Protein AF-A0A517QLT0-F1 (afdb_monomer)

Sequence (289 aa):
MQRSLFTLMILGGLVAFSPIAEAQRPEGGGGRGRGPGGFRGGPPGGGQAGGGQFSMIGLVGNEQVQKEIGLEGESLEAVKKVVSDLREQGRGQFSNFGNLREMSQEDRDKAMAEIRKQRDETNAKAAQEIEKHLSKEQKTRLEQIALQQQGIRALDDDKVVVKLELSEEQQLKIVELLESQRAAQQELMESLRGGGREGGREGFAEAREKIEALRKESDEKLMAVLTDSQKTKFAEMKGKPFELERSRMRRGDRPQGDRGGRGANRGEGRGEGRGEGRGERSRQRPQSE

Structure (mmCIF, N/CA/C/O backbone):
data_AF-A0A517QLT0-F1
#
_entry.id   AF-A0A517QLT0-F1
#
loop_
_atom_site.group_PDB
_atom_site.id
_atom_site.type_symbol
_atom_site.label_atom_id
_atom_site.label_alt_id
_atom_site.label_comp_id
_atom_site.label_asym_id
_atom_site.label_entity_id
_atom_site.label_seq_id
_atom_site.pdbx_PDB_ins_code
_atom_site.Cartn_x
_atom_site.Cartn_y
_atom_site.Cartn_z
_atom_site.occupancy
_atom_site.B_iso_or_equiv
_atom_site.auth_seq_id
_atom_site.auth_comp_id
_atom_site.auth_asym_id
_atom_site.auth_atom_id
_atom_site.pdbx_PDB_model_num
ATOM 1 N N . MET A 1 1 ? 2.891 -59.002 10.246 1.00 43.78 1 MET A N 1
ATOM 2 C CA . MET A 1 1 ? 4.314 -59.295 9.948 1.00 43.78 1 MET A CA 1
ATOM 3 C C . MET A 1 1 ? 4.466 -59.445 8.440 1.00 43.78 1 MET A C 1
ATOM 5 O O . MET A 1 1 ? 3.517 -59.915 7.837 1.00 43.78 1 MET A O 1
ATOM 9 N N . GLN A 1 2 ? 5.639 -59.072 7.898 1.00 39.09 2 GLN A N 1
ATOM 10 C CA . GLN A 1 2 ? 6.031 -58.940 6.470 1.00 39.09 2 GLN A CA 1
ATOM 11 C C . GLN A 1 2 ? 5.612 -57.587 5.853 1.00 39.09 2 GLN A C 1
ATOM 13 O O . GLN A 1 2 ? 4.449 -57.390 5.543 1.00 39.09 2 GLN A O 1
ATOM 18 N N . ARG A 1 3 ? 6.403 -56.501 5.940 1.00 40.03 3 ARG A N 1
ATOM 19 C CA . ARG A 1 3 ? 7.744 -56.148 5.394 1.00 40.03 3 ARG A CA 1
ATOM 20 C C . ARG A 1 3 ? 7.782 -55.932 3.868 1.00 40.03 3 ARG A C 1
ATOM 22 O O . ARG A 1 3 ? 7.862 -56.888 3.116 1.00 40.03 3 ARG A O 1
ATOM 29 N N . SER A 1 4 ? 7.796 -54.640 3.520 1.00 39.75 4 SER A N 1
ATOM 30 C CA . SER A 1 4 ? 8.526 -53.918 2.462 1.00 39.75 4 SER A CA 1
ATOM 31 C C . SER A 1 4 ? 8.766 -54.552 1.093 1.00 39.75 4 SER A C 1
ATOM 33 O O . SER A 1 4 ? 9.524 -55.506 0.983 1.00 39.75 4 SER A O 1
ATOM 35 N N . LEU A 1 5 ? 8.374 -53.810 0.050 1.00 44.19 5 LEU A N 1
ATOM 36 C CA . LEU A 1 5 ? 9.281 -53.456 -1.049 1.00 44.19 5 LEU A CA 1
ATOM 37 C C . LEU A 1 5 ? 8.854 -52.118 -1.678 1.00 44.19 5 LEU A C 1
ATOM 39 O O . LEU A 1 5 ? 7.812 -52.002 -2.312 1.00 44.19 5 LEU A O 1
ATOM 43 N N . PHE A 1 6 ? 9.682 -51.100 -1.439 1.00 40.59 6 PHE A N 1
ATOM 44 C CA . PHE A 1 6 ? 9.701 -49.827 -2.153 1.00 40.59 6 PHE A CA 1
ATOM 45 C C . PHE A 1 6 ? 10.237 -50.073 -3.568 1.00 40.59 6 PHE A C 1
ATOM 47 O O . PHE A 1 6 ? 11.320 -50.638 -3.720 1.00 40.59 6 PHE A O 1
ATOM 54 N N . THR A 1 7 ? 9.535 -49.605 -4.598 1.00 43.81 7 THR A N 1
ATOM 55 C CA . THR A 1 7 ? 10.094 -49.479 -5.951 1.00 43.81 7 THR A CA 1
ATOM 56 C C . THR A 1 7 ? 10.061 -48.009 -6.337 1.00 43.81 7 THR A C 1
ATOM 58 O O . THR A 1 7 ? 9.031 -47.454 -6.707 1.00 43.81 7 THR A O 1
ATOM 61 N N . LEU A 1 8 ? 11.216 -47.374 -6.165 1.00 37.56 8 LEU A N 1
ATOM 62 C CA . LEU A 1 8 ? 11.511 -46.000 -6.536 1.00 37.56 8 LEU A CA 1
ATOM 63 C C . LEU A 1 8 ? 11.968 -46.015 -8.008 1.00 37.56 8 LEU A C 1
ATOM 65 O O . LEU A 1 8 ? 13.101 -46.396 -8.293 1.00 37.56 8 LEU A O 1
ATOM 69 N N . MET A 1 9 ? 11.094 -45.662 -8.956 1.00 39.28 9 MET A N 1
ATOM 70 C CA . MET A 1 9 ? 11.506 -45.405 -10.343 1.00 39.28 9 MET A CA 1
ATOM 71 C C . MET A 1 9 ? 12.031 -43.970 -10.454 1.00 39.28 9 MET A C 1
ATOM 73 O O . MET A 1 9 ? 11.260 -43.017 -10.530 1.00 39.28 9 MET A O 1
ATOM 77 N N . ILE A 1 10 ? 13.356 -43.826 -10.470 1.00 39.59 10 ILE A N 1
ATOM 78 C CA . ILE A 1 10 ? 14.042 -42.594 -10.871 1.00 39.59 10 ILE A CA 1
ATOM 79 C C . ILE A 1 10 ? 14.079 -42.580 -12.401 1.00 39.59 10 ILE A C 1
ATOM 81 O O . ILE A 1 10 ? 14.862 -43.305 -13.012 1.00 39.59 10 ILE A O 1
ATOM 85 N N . LEU A 1 11 ? 13.226 -41.766 -13.026 1.00 42.19 11 LEU A N 1
ATOM 86 C CA . LEU A 1 11 ? 13.333 -41.449 -14.448 1.00 42.19 11 LEU A CA 1
ATOM 87 C C . LEU A 1 11 ? 14.266 -40.238 -14.600 1.00 42.19 11 LEU A C 1
ATOM 89 O O . LEU A 1 11 ? 13.881 -39.098 -14.346 1.00 42.19 11 LEU A O 1
ATOM 93 N N . GLY A 1 12 ? 15.518 -40.504 -14.974 1.00 37.38 12 GLY A N 1
ATOM 94 C CA . GLY A 1 12 ? 16.494 -39.485 -15.348 1.00 37.38 12 GLY A CA 1
ATOM 95 C C . GLY A 1 12 ? 16.162 -38.898 -16.719 1.00 37.38 12 GLY A C 1
ATOM 96 O O . GLY A 1 12 ? 16.409 -39.528 -17.744 1.00 37.38 12 GLY A O 1
ATOM 97 N N . GLY A 1 13 ? 15.596 -37.690 -16.734 1.00 36.16 13 GLY A N 1
ATOM 98 C CA . GLY A 1 13 ? 15.413 -36.881 -17.937 1.00 36.16 13 GLY A CA 1
ATOM 99 C C . GLY A 1 13 ? 16.717 -36.184 -18.321 1.00 36.16 13 GLY A C 1
ATOM 100 O O . GLY A 1 13 ? 17.117 -35.203 -17.701 1.00 36.16 13 GLY A O 1
ATOM 101 N N . LEU A 1 14 ? 17.381 -36.723 -19.339 1.00 39.22 14 LEU A N 1
ATOM 102 C CA . LEU A 1 14 ? 18.628 -36.241 -19.922 1.00 39.22 14 LEU A CA 1
ATOM 103 C C . LEU A 1 14 ? 18.340 -34.992 -20.778 1.00 39.22 14 LEU A C 1
ATOM 105 O O . LEU A 1 14 ? 17.880 -35.104 -21.912 1.00 39.22 14 LEU A O 1
ATOM 109 N N . VAL A 1 15 ? 18.566 -33.793 -20.230 1.00 48.22 15 VAL A N 1
ATOM 110 C CA . VAL A 1 15 ? 18.488 -32.540 -21.000 1.00 48.22 15 VAL A CA 1
ATOM 111 C C . VAL A 1 15 ? 19.763 -32.411 -21.829 1.00 48.22 15 VAL A C 1
ATOM 113 O O . VAL A 1 15 ? 20.839 -32.116 -21.311 1.00 48.22 15 VAL A O 1
ATOM 116 N N . ALA A 1 16 ? 19.636 -32.676 -23.127 1.00 47.22 16 ALA A N 1
ATOM 117 C CA . ALA A 1 16 ? 20.687 -32.469 -24.108 1.00 47.22 16 ALA A CA 1
ATOM 118 C C . ALA A 1 16 ? 21.001 -30.968 -24.240 1.00 47.22 16 ALA A C 1
ATOM 120 O O . ALA A 1 16 ? 20.159 -30.170 -24.649 1.00 47.22 16 ALA A O 1
ATOM 121 N N . PHE A 1 17 ? 22.232 -30.598 -23.893 1.00 41.06 17 PHE A N 1
ATOM 122 C CA . PHE A 1 17 ? 22.822 -29.292 -24.166 1.00 41.06 17 PHE A CA 1
ATOM 123 C C . PHE A 1 17 ? 23.150 -29.210 -25.665 1.00 41.06 17 PHE A C 1
ATOM 125 O O . PHE A 1 17 ? 24.071 -29.875 -26.137 1.00 41.06 17 PHE A O 1
ATOM 132 N N . SER A 1 18 ? 22.406 -28.410 -26.429 1.00 52.50 18 SER A N 1
ATOM 133 C CA . SER A 1 18 ? 22.820 -28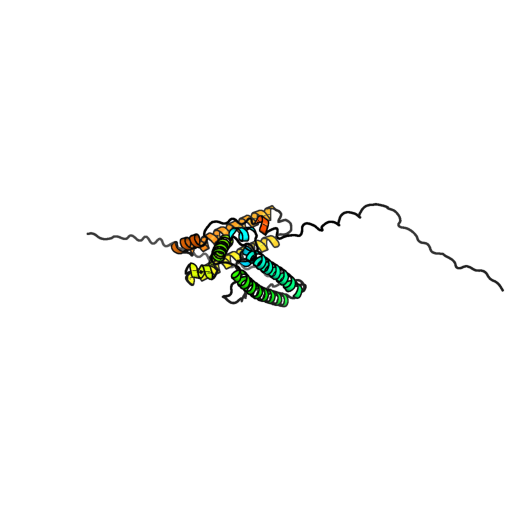.009 -27.779 1.00 52.50 18 SER A CA 1
ATOM 134 C C . SER A 1 18 ? 23.612 -26.700 -27.693 1.00 52.50 18 SER A C 1
ATOM 136 O O . SER A 1 18 ? 23.043 -25.692 -27.271 1.00 52.50 18 SER A O 1
ATOM 138 N N . PRO A 1 19 ? 24.900 -26.667 -28.084 1.00 45.62 19 PRO A N 1
ATOM 139 C CA . PRO A 1 19 ? 25.629 -25.414 -28.214 1.00 45.62 19 PRO A CA 1
ATOM 140 C C . PRO A 1 19 ? 25.097 -24.660 -29.437 1.00 45.62 19 PRO A C 1
ATOM 142 O O . PRO A 1 19 ? 25.186 -25.139 -30.568 1.00 45.62 19 PRO A O 1
ATOM 145 N N . ILE A 1 20 ? 24.518 -23.480 -29.212 1.00 46.88 20 ILE A N 1
ATOM 146 C CA . ILE A 1 20 ? 24.198 -22.556 -30.300 1.00 46.88 20 ILE A CA 1
ATOM 147 C C . ILE A 1 20 ? 25.526 -22.059 -30.865 1.00 46.88 20 ILE A C 1
ATOM 149 O O . ILE A 1 20 ? 26.335 -21.459 -30.162 1.00 46.88 20 ILE A O 1
ATOM 153 N N . ALA A 1 21 ? 25.730 -22.367 -32.142 1.00 44.72 21 ALA A N 1
ATOM 154 C CA . ALA A 1 21 ? 26.860 -21.935 -32.935 1.00 44.72 21 ALA A CA 1
ATOM 155 C C . ALA A 1 21 ? 26.961 -20.405 -32.969 1.00 44.72 21 ALA A C 1
ATOM 157 O O . ALA A 1 21 ? 25.996 -19.688 -33.245 1.00 44.72 21 ALA A O 1
ATOM 158 N N . GLU A 1 22 ? 28.171 -19.933 -32.709 1.00 40.31 22 GLU A N 1
ATOM 159 C CA . GLU A 1 22 ? 28.577 -18.540 -32.740 1.00 40.31 22 GLU A CA 1
ATOM 160 C C . GLU A 1 22 ? 28.687 -18.073 -34.197 1.00 40.31 22 GLU A C 1
ATOM 162 O O . GLU A 1 22 ? 29.678 -18.310 -34.886 1.00 40.31 22 GLU A O 1
ATOM 167 N N . ALA A 1 23 ? 27.618 -17.453 -34.698 1.00 44.28 23 ALA A N 1
ATOM 168 C CA . ALA A 1 23 ? 27.611 -16.802 -35.999 1.00 44.28 23 ALA A CA 1
ATOM 169 C C . ALA A 1 23 ? 28.067 -15.343 -35.847 1.00 44.28 23 ALA A C 1
ATOM 171 O O . ALA A 1 23 ? 27.371 -14.503 -35.273 1.00 44.28 23 ALA A O 1
ATOM 172 N N . GLN A 1 24 ? 29.251 -15.069 -36.391 1.00 40.44 24 GLN A N 1
ATOM 173 C CA . GLN A 1 24 ? 29.839 -13.745 -36.574 1.00 40.44 24 GLN A CA 1
ATOM 174 C C . GLN A 1 24 ? 28.831 -12.796 -37.247 1.00 40.44 24 GLN A C 1
ATOM 176 O O . GLN A 1 24 ? 28.290 -13.104 -38.310 1.00 40.44 24 GLN A O 1
ATOM 181 N N . ARG A 1 25 ? 28.584 -11.627 -36.643 1.00 36.88 25 ARG A N 1
ATOM 182 C CA . ARG A 1 25 ? 27.887 -10.513 -37.306 1.00 36.88 25 ARG A CA 1
ATOM 183 C C . ARG A 1 25 ? 28.915 -9.507 -37.834 1.00 36.88 25 ARG A C 1
ATOM 185 O O . ARG A 1 25 ? 29.861 -9.204 -37.110 1.00 36.88 25 ARG A O 1
ATOM 192 N N . PRO A 1 26 ? 28.736 -8.988 -39.060 1.00 41.94 26 PRO A N 1
ATOM 193 C CA . PRO A 1 26 ? 29.660 -8.041 -39.663 1.00 41.94 26 PRO A CA 1
ATOM 194 C C . PRO A 1 26 ? 29.560 -6.655 -39.016 1.00 41.94 26 PRO A C 1
ATOM 196 O O . PRO A 1 26 ? 28.482 -6.199 -38.628 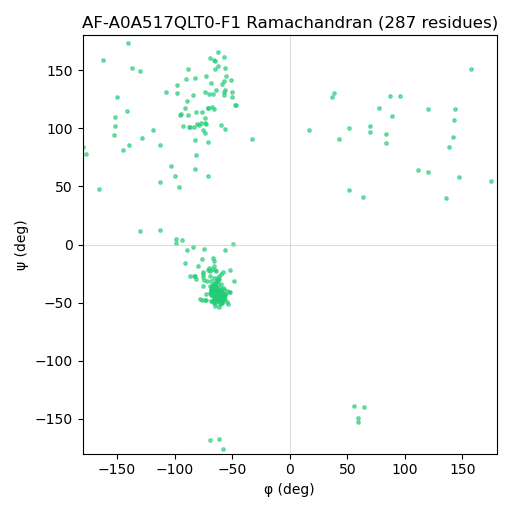1.00 41.94 26 PRO A O 1
ATOM 199 N N . GLU A 1 27 ? 30.715 -5.997 -38.931 1.00 41.50 27 GLU A N 1
ATOM 200 C CA . GLU A 1 27 ? 30.887 -4.589 -38.587 1.00 41.50 27 GLU A CA 1
ATOM 201 C C . GLU A 1 27 ? 30.133 -3.671 -39.562 1.00 41.50 27 GLU A C 1
ATOM 203 O O . GLU A 1 27 ? 30.201 -3.843 -40.779 1.00 41.50 27 GLU A O 1
ATOM 208 N N . GLY A 1 28 ? 29.480 -2.636 -39.022 1.00 35.16 28 GLY A N 1
ATOM 209 C CA . GLY A 1 28 ? 29.072 -1.460 -39.792 1.00 35.16 28 GLY A CA 1
ATOM 210 C C . GLY A 1 28 ? 27.717 -0.877 -39.394 1.00 35.16 28 GLY A C 1
ATOM 211 O O . GLY A 1 28 ? 26.676 -1.411 -39.758 1.00 35.16 28 GLY A O 1
ATOM 212 N N . GLY A 1 29 ? 27.730 0.280 -38.722 1.00 29.41 29 GLY A N 1
ATOM 213 C CA . GLY A 1 29 ? 26.561 1.164 -38.626 1.00 29.41 29 GLY A CA 1
ATOM 214 C C . GLY A 1 29 ? 26.395 1.828 -37.263 1.00 29.41 29 GLY A C 1
ATOM 215 O O . GLY A 1 29 ? 25.770 1.271 -36.368 1.00 29.41 29 GLY A O 1
ATOM 216 N N . GLY A 1 30 ? 26.951 3.033 -37.109 1.00 43.97 30 GLY A N 1
ATOM 217 C CA . GLY A 1 30 ? 26.904 3.816 -35.876 1.00 43.97 30 GLY A CA 1
ATOM 218 C C . GLY A 1 30 ? 25.485 4.096 -35.370 1.00 43.97 30 GLY A C 1
ATOM 219 O O . GLY A 1 30 ? 24.638 4.629 -36.083 1.00 43.97 30 GLY A O 1
ATOM 220 N N . GLY A 1 31 ? 25.259 3.793 -34.093 1.00 31.98 31 GLY A N 1
ATOM 221 C CA . GLY A 1 31 ? 24.022 4.081 -33.382 1.00 31.98 31 GLY A CA 1
ATOM 222 C C . GLY A 1 31 ? 24.297 4.274 -31.895 1.00 31.98 31 GLY A C 1
ATOM 223 O O . GLY A 1 31 ? 24.512 3.309 -31.177 1.00 31.98 31 GLY A O 1
ATOM 224 N N . ARG A 1 32 ? 24.325 5.545 -31.476 1.00 36.78 32 ARG A N 1
ATOM 225 C CA . ARG A 1 32 ? 24.161 6.084 -30.109 1.00 36.78 32 ARG A CA 1
ATOM 226 C C . ARG A 1 32 ? 24.315 5.067 -28.968 1.00 36.78 32 ARG A C 1
ATOM 228 O O . ARG A 1 32 ? 23.354 4.413 -28.571 1.00 36.78 32 ARG A O 1
ATOM 235 N N . GLY A 1 33 ? 25.507 5.040 -28.375 1.00 32.09 33 GLY A N 1
ATOM 236 C CA . GLY A 1 33 ? 25.766 4.347 -27.117 1.00 32.09 33 GLY A CA 1
ATOM 237 C C . GLY A 1 33 ? 24.894 4.896 -25.986 1.00 32.09 33 GLY A C 1
ATOM 238 O O . GLY A 1 33 ? 25.173 5.953 -25.427 1.00 32.09 33 GLY A O 1
ATOM 239 N N . ARG A 1 34 ? 23.837 4.159 -25.644 1.00 41.78 34 ARG A N 1
ATOM 240 C CA . ARG A 1 34 ? 23.195 4.193 -24.330 1.00 41.78 34 ARG A CA 1
ATOM 241 C C . ARG A 1 34 ? 23.871 3.082 -23.528 1.00 41.78 34 ARG A C 1
ATOM 243 O O . ARG A 1 34 ? 23.642 1.909 -23.800 1.00 41.78 34 ARG A O 1
ATOM 250 N N . GLY A 1 35 ? 24.797 3.466 -22.651 1.00 31.98 35 GLY A N 1
ATOM 251 C CA . GLY A 1 35 ? 25.606 2.528 -21.871 1.00 31.98 35 GLY A CA 1
ATOM 252 C C . GLY A 1 35 ? 24.768 1.642 -20.928 1.00 31.98 35 GLY A C 1
ATOM 253 O O . GLY A 1 35 ? 23.672 2.051 -20.532 1.00 31.98 35 GLY A O 1
ATOM 254 N N . PRO A 1 36 ? 25.265 0.438 -20.588 1.00 40.97 36 PRO A N 1
ATOM 255 C CA . PRO A 1 36 ? 24.563 -0.568 -19.794 1.00 40.97 36 PRO A CA 1
ATOM 256 C C . PRO A 1 36 ? 24.784 -0.397 -18.278 1.00 40.97 36 PRO A C 1
ATOM 258 O O . PRO A 1 36 ? 25.856 0.014 -17.846 1.00 40.97 36 PRO A O 1
ATOM 261 N N . GLY A 1 37 ? 23.790 -0.812 -17.483 1.00 34.31 37 GLY A N 1
ATOM 262 C CA . GLY A 1 37 ? 23.886 -1.000 -16.025 1.00 34.31 37 GLY A CA 1
ATOM 263 C C . GLY A 1 37 ? 23.594 0.274 -15.217 1.00 34.31 37 GLY A C 1
ATOM 264 O O . GLY A 1 37 ? 24.142 1.330 -15.479 1.00 34.31 37 GLY A O 1
ATOM 265 N N . GLY A 1 38 ? 22.702 0.303 -14.229 1.00 40.38 38 GLY A N 1
ATOM 266 C CA . GLY A 1 38 ? 22.259 -0.789 -13.369 1.00 40.38 38 GLY A CA 1
ATOM 267 C C . GLY A 1 38 ? 22.758 -0.554 -11.947 1.00 40.38 38 GLY A C 1
ATOM 268 O O . GLY A 1 38 ? 23.555 -1.333 -11.462 1.00 40.38 38 GLY A O 1
ATOM 269 N N . PHE A 1 39 ? 22.302 0.520 -11.298 1.00 26.80 39 PHE A N 1
ATOM 270 C CA . PHE A 1 39 ? 22.389 0.696 -9.845 1.00 26.80 39 PHE A CA 1
ATOM 271 C C . PHE A 1 39 ? 21.143 1.446 -9.371 1.00 26.80 39 PHE A C 1
ATOM 273 O O . PHE A 1 39 ? 21.136 2.659 -9.174 1.00 26.80 39 PHE A O 1
ATOM 280 N N . ARG A 1 40 ? 20.041 0.707 -9.208 1.00 41.94 40 ARG A N 1
ATOM 281 C CA . ARG A 1 40 ? 18.860 1.173 -8.473 1.00 41.94 40 ARG A CA 1
ATOM 282 C C . ARG A 1 40 ? 19.120 0.949 -6.981 1.00 41.94 40 ARG A C 1
ATOM 284 O O . ARG A 1 40 ? 18.478 0.125 -6.352 1.00 41.94 40 ARG A O 1
ATOM 291 N N . GLY A 1 41 ? 20.112 1.655 -6.443 1.00 36.00 41 GLY A N 1
ATOM 292 C CA . GLY A 1 41 ? 20.432 1.663 -5.017 1.00 36.00 41 GLY A CA 1
ATOM 293 C C . GLY A 1 41 ? 19.510 2.616 -4.263 1.00 36.00 41 GLY A C 1
ATOM 294 O O . GLY A 1 41 ? 19.902 3.732 -3.944 1.00 36.00 41 GLY A O 1
ATOM 295 N N . GLY A 1 42 ? 18.270 2.194 -4.017 1.00 33.53 42 GLY A N 1
ATOM 296 C CA . GLY A 1 42 ? 17.563 2.611 -2.806 1.00 33.53 42 GLY A CA 1
ATOM 297 C C . GLY A 1 42 ? 17.879 1.582 -1.717 1.00 33.53 42 GLY A C 1
ATOM 298 O O . GLY A 1 42 ? 18.017 0.409 -2.063 1.00 33.53 42 GLY A O 1
ATOM 299 N N . PRO A 1 43 ? 18.059 1.975 -0.447 1.00 30.22 43 PRO A N 1
ATOM 300 C CA . PRO A 1 43 ? 18.362 1.025 0.617 1.00 30.22 43 PRO A CA 1
ATOM 301 C C . PRO A 1 43 ? 17.310 -0.101 0.695 1.00 30.22 43 PRO A C 1
ATOM 303 O O . PRO A 1 43 ? 16.126 0.157 0.458 1.00 30.22 43 PRO A O 1
ATOM 306 N N . PRO A 1 44 ? 17.724 -1.338 1.030 1.00 38.31 44 PRO A N 1
ATOM 307 C CA . PRO A 1 44 ? 16.807 -2.427 1.327 1.00 38.31 44 PRO A CA 1
ATOM 308 C C . PRO A 1 44 ? 16.187 -2.156 2.700 1.00 38.31 44 PRO A C 1
ATOM 310 O O . PRO A 1 44 ? 16.846 -2.279 3.729 1.00 38.31 44 PRO A O 1
ATOM 313 N N . GLY A 1 45 ? 14.934 -1.715 2.703 1.00 40.34 45 GLY A N 1
ATOM 314 C CA . GLY A 1 45 ? 14.182 -1.412 3.919 1.00 40.34 45 GLY A CA 1
ATOM 315 C C . GLY A 1 45 ? 13.726 0.043 3.978 1.00 40.34 45 GLY A C 1
ATOM 316 O O . GLY A 1 45 ? 14.533 0.969 4.037 1.00 40.34 45 GLY A O 1
ATOM 317 N N . GLY A 1 46 ? 12.408 0.235 3.979 1.00 32.44 46 GLY A N 1
ATOM 318 C CA . GLY A 1 46 ? 11.771 1.538 4.166 1.00 32.44 46 GLY A CA 1
ATOM 319 C C . GLY A 1 46 ? 10.602 1.731 3.210 1.00 32.44 46 GLY A C 1
ATOM 320 O O . GLY A 1 46 ? 10.764 2.292 2.129 1.00 32.44 46 GLY A O 1
ATOM 321 N N . GLY A 1 47 ? 9.437 1.215 3.600 1.00 42.56 47 GLY A N 1
ATOM 322 C CA . GLY A 1 47 ? 8.227 1.126 2.791 1.00 42.56 47 GLY A CA 1
ATOM 323 C C . GLY A 1 47 ? 7.833 2.403 2.048 1.00 42.56 47 GLY A C 1
ATOM 324 O O . GLY A 1 47 ? 7.527 3.425 2.648 1.00 42.56 47 GLY A O 1
ATOM 325 N N . GLN A 1 48 ? 7.763 2.312 0.719 1.00 40.16 48 GLN A N 1
ATOM 326 C CA . GLN A 1 48 ? 7.006 3.244 -0.127 1.00 40.16 48 GLN A CA 1
ATOM 327 C C . GLN A 1 48 ? 6.838 2.662 -1.548 1.00 40.16 48 GLN A C 1
ATOM 329 O O . GLN A 1 48 ? 7.112 3.316 -2.555 1.00 40.16 48 GLN A O 1
ATOM 334 N N . ALA A 1 49 ? 6.423 1.395 -1.670 1.00 34.69 49 ALA A N 1
ATOM 335 C CA . ALA A 1 49 ? 6.130 0.770 -2.970 1.00 34.69 49 ALA A CA 1
ATOM 336 C C . ALA A 1 49 ? 4.767 0.051 -3.030 1.00 34.69 49 ALA A C 1
ATOM 338 O O . ALA A 1 49 ? 4.457 -0.596 -4.025 1.00 34.69 49 ALA A O 1
ATOM 339 N N . GLY A 1 50 ? 3.897 0.250 -2.037 1.00 36.38 50 GLY A N 1
ATOM 340 C CA . GLY A 1 50 ? 2.527 -0.270 -2.005 1.00 36.38 50 GLY A CA 1
ATOM 341 C C . GLY A 1 50 ? 1.482 0.801 -2.317 1.00 36.38 50 GLY A C 1
ATOM 342 O O . GLY A 1 50 ? 0.733 1.202 -1.440 1.00 36.38 50 GLY A O 1
ATOM 343 N N . GLY A 1 51 ? 1.449 1.303 -3.557 1.00 42.00 51 GLY A N 1
ATOM 344 C CA . GLY A 1 51 ? 0.332 2.072 -4.130 1.00 42.00 51 GLY A CA 1
ATOM 345 C C . GLY A 1 51 ? -0.315 3.134 -3.228 1.00 42.00 51 GLY A C 1
ATOM 346 O O . GLY A 1 51 ? -1.336 2.868 -2.606 1.00 42.00 51 GLY A O 1
ATOM 347 N N . GLY A 1 52 ? 0.168 4.381 -3.276 1.00 50.88 52 GLY A N 1
ATOM 348 C CA . GLY A 1 52 ? -0.378 5.509 -2.495 1.00 50.88 52 GLY A CA 1
ATOM 349 C C . GLY A 1 52 ? -1.880 5.819 -2.668 1.00 50.88 52 GLY A C 1
ATOM 350 O O . GLY A 1 52 ? -2.402 6.677 -1.970 1.00 50.88 52 GLY A O 1
ATOM 351 N N . GLN A 1 53 ? -2.585 5.122 -3.566 1.00 49.62 53 GLN A N 1
ATOM 352 C CA . GLN A 1 53 ? -4.044 5.159 -3.701 1.00 49.62 53 GLN A CA 1
ATOM 353 C C . GLN A 1 53 ? -4.779 4.222 -2.721 1.00 49.62 53 GLN A C 1
ATOM 355 O O . GLN A 1 53 ? -5.933 4.475 -2.387 1.00 49.62 53 GLN A O 1
ATOM 360 N N . PHE A 1 54 ? -4.121 3.145 -2.288 1.00 59.41 54 PHE A N 1
ATOM 361 C CA . PHE A 1 54 ? -4.645 2.124 -1.375 1.00 59.41 54 PHE A CA 1
ATOM 362 C C . PHE A 1 54 ? -3.920 2.134 -0.023 1.00 59.41 54 PHE A C 1
ATOM 364 O O . PHE A 1 54 ? -4.067 1.204 0.763 1.00 59.41 54 PHE A O 1
ATOM 371 N N . SER A 1 55 ? -3.135 3.180 0.249 1.00 73.19 55 SER A N 1
ATOM 372 C CA . SER A 1 55 ? -2.636 3.457 1.594 1.00 73.19 55 SER A CA 1
ATOM 373 C C . SER A 1 55 ? -3.801 3.816 2.522 1.00 73.19 55 SER A C 1
ATOM 375 O O . SER A 1 55 ? -4.851 4.276 2.060 1.00 73.19 55 SER A O 1
ATOM 377 N N . MET A 1 56 ? -3.611 3.669 3.838 1.00 76.81 56 MET A N 1
ATOM 378 C CA . MET A 1 56 ? -4.630 4.053 4.828 1.00 76.81 56 MET A CA 1
ATOM 379 C C . MET A 1 56 ? -5.116 5.498 4.631 1.00 76.81 56 MET A C 1
ATOM 381 O O . MET A 1 56 ? -6.316 5.755 4.668 1.00 76.81 56 MET A O 1
ATOM 385 N N . ILE A 1 57 ? -4.199 6.422 4.324 1.00 82.50 57 ILE A N 1
ATOM 386 C CA . ILE A 1 57 ? -4.512 7.834 4.053 1.00 82.50 57 ILE A CA 1
ATOM 387 C C . ILE A 1 57 ? -5.359 7.989 2.780 1.00 82.50 57 ILE A C 1
ATOM 389 O O . ILE A 1 57 ? -6.326 8.751 2.757 1.00 82.50 57 ILE A O 1
ATOM 393 N N . GLY A 1 58 ? -5.018 7.263 1.711 1.00 83.19 58 GLY A N 1
ATOM 394 C CA . GLY A 1 58 ? -5.779 7.300 0.461 1.00 83.19 58 GLY A CA 1
ATOM 395 C C . GLY A 1 58 ? -7.202 6.759 0.620 1.00 83.19 58 GLY A C 1
ATOM 396 O O . GLY A 1 58 ? -8.135 7.287 0.012 1.00 83.19 58 GLY A O 1
ATOM 397 N N . LEU A 1 59 ? -7.373 5.738 1.464 1.00 88.56 59 LEU A N 1
ATOM 398 C CA . LEU A 1 59 ? -8.656 5.088 1.719 1.00 88.56 59 LEU A CA 1
ATOM 399 C C . LEU A 1 59 ? -9.543 5.903 2.652 1.00 88.56 59 LEU A C 1
ATOM 401 O O . LEU A 1 59 ? -10.697 6.136 2.314 1.00 88.56 59 LEU A O 1
ATOM 405 N N . VAL A 1 60 ? -9.021 6.401 3.775 1.00 89.62 60 VAL A N 1
ATOM 406 C CA . VAL A 1 60 ? -9.822 7.185 4.732 1.00 89.62 60 VAL A CA 1
ATOM 407 C C . VAL A 1 60 ? -10.311 8.513 4.140 1.00 89.62 60 VAL A C 1
ATOM 409 O O . VAL A 1 60 ? -11.310 9.070 4.583 1.00 89.62 60 VAL A O 1
ATOM 412 N N . GLY A 1 61 ? -9.642 9.021 3.102 1.00 87.44 61 GLY A N 1
ATOM 413 C CA . GLY A 1 61 ? -10.099 10.183 2.342 1.00 87.44 61 GLY A CA 1
ATOM 414 C C . GLY A 1 61 ? -11.277 9.906 1.398 1.00 87.44 61 GLY A C 1
ATOM 415 O O . GLY A 1 61 ? -11.736 10.832 0.732 1.00 87.44 61 GLY A O 1
ATOM 416 N N . ASN A 1 62 ? -11.739 8.657 1.280 1.00 89.62 62 ASN A N 1
ATOM 417 C CA . ASN A 1 62 ? -12.856 8.270 0.425 1.00 89.62 62 ASN A CA 1
ATOM 418 C C . ASN A 1 62 ? -14.163 8.170 1.221 1.00 89.62 62 ASN A C 1
ATOM 420 O O . ASN A 1 62 ? -14.234 7.448 2.209 1.00 89.62 62 ASN A O 1
ATOM 424 N N . GLU A 1 63 ? -15.231 8.805 0.737 1.00 90.94 63 GLU A N 1
ATOM 425 C CA . GLU A 1 63 ? -16.527 8.827 1.430 1.00 90.94 63 GLU A CA 1
ATOM 426 C C . GLU A 1 63 ? -17.150 7.443 1.665 1.00 90.94 63 GLU A C 1
ATOM 428 O O . GLU A 1 63 ? -17.812 7.239 2.679 1.00 90.94 63 GLU A O 1
ATOM 433 N N . GLN A 1 64 ? -16.966 6.479 0.755 1.00 92.38 64 GLN A N 1
ATOM 434 C CA . GLN A 1 64 ? -17.497 5.122 0.951 1.00 92.38 64 GLN A CA 1
ATOM 435 C C . GLN A 1 64 ? -16.768 4.420 2.091 1.00 92.38 64 GLN A C 1
ATOM 437 O O . GLN A 1 64 ? -17.403 3.761 2.905 1.00 92.38 64 GLN A O 1
ATOM 442 N N . VAL A 1 65 ? -15.451 4.610 2.179 1.00 93.50 65 VAL A N 1
ATOM 443 C CA . VAL A 1 65 ? -14.645 4.074 3.280 1.00 93.50 65 VAL A CA 1
ATOM 444 C C . VAL A 1 65 ? -14.997 4.775 4.589 1.00 93.50 65 VAL A C 1
ATOM 446 O O . VAL A 1 65 ? -15.152 4.102 5.598 1.00 93.50 65 VAL A O 1
ATOM 449 N N . GLN A 1 66 ? -15.183 6.098 4.580 1.00 93.69 66 GLN A N 1
ATOM 450 C CA . GLN A 1 66 ? -15.609 6.860 5.760 1.00 93.69 66 GLN A CA 1
ATOM 451 C C . GLN A 1 66 ? -16.941 6.341 6.307 1.00 93.69 66 GLN A C 1
ATOM 453 O O . GLN A 1 66 ? -17.045 6.078 7.499 1.00 93.69 66 GLN A O 1
ATOM 458 N N . LYS A 1 67 ? -17.932 6.125 5.434 1.00 94.81 67 LYS A N 1
ATOM 459 C CA . LYS A 1 67 ? -19.225 5.538 5.816 1.00 94.81 67 LYS A CA 1
ATOM 460 C C . LYS A 1 67 ? -19.078 4.110 6.332 1.00 94.81 67 LYS A C 1
ATOM 462 O O . LYS A 1 67 ? -19.665 3.778 7.353 1.00 94.81 67 LYS A O 1
ATOM 467 N N . GLU A 1 68 ? -18.272 3.285 5.666 1.00 94.88 68 GLU A N 1
ATOM 468 C CA . GLU A 1 68 ? -18.048 1.888 6.057 1.00 94.88 68 GLU A CA 1
ATOM 469 C C . GLU A 1 68 ? -17.405 1.754 7.439 1.00 94.88 68 GLU A C 1
ATOM 471 O O . GLU A 1 68 ? -17.761 0.862 8.206 1.00 94.88 68 GLU A O 1
ATOM 476 N N . ILE A 1 69 ? -16.461 2.635 7.776 1.00 95.44 69 ILE A N 1
ATOM 477 C CA . ILE A 1 69 ? -15.849 2.642 9.108 1.00 95.44 69 ILE A CA 1
ATOM 478 C C . ILE A 1 69 ? -16.692 3.423 10.132 1.00 95.44 69 ILE A C 1
ATOM 480 O O . ILE A 1 69 ? -16.316 3.478 11.298 1.00 95.44 69 ILE A O 1
ATOM 484 N N . GLY A 1 70 ? -17.813 4.032 9.728 1.00 94.56 70 GLY A N 1
ATOM 485 C CA . GLY A 1 70 ? -18.646 4.862 10.604 1.00 94.56 70 GLY A CA 1
ATOM 486 C C . GLY A 1 70 ? -17.914 6.108 11.107 1.00 94.56 70 GLY A C 1
ATOM 487 O O . GLY A 1 70 ? -17.960 6.423 12.294 1.00 94.56 70 GLY A O 1
ATOM 488 N N . LEU A 1 71 ? -17.143 6.767 10.240 1.00 93.94 71 LEU A N 1
ATOM 489 C CA . LEU A 1 71 ? -16.450 8.009 10.568 1.00 93.94 71 LEU A CA 1
ATOM 490 C C . LEU A 1 71 ? -17.412 9.195 10.448 1.00 93.94 71 LEU A C 1
ATOM 492 O O . LEU A 1 71 ? -17.841 9.540 9.348 1.00 93.94 71 LEU A O 1
ATOM 496 N N . GLU A 1 72 ? -17.714 9.839 11.575 1.00 94.19 72 GLU A N 1
ATOM 497 C CA . GLU A 1 72 ? -18.721 10.902 11.669 1.00 94.19 72 GLU A CA 1
ATOM 498 C C . GLU A 1 72 ? -18.273 12.046 12.597 1.00 94.19 72 GLU A C 1
ATOM 500 O O . GLU A 1 72 ? -17.222 11.981 13.246 1.00 94.19 72 GLU A O 1
ATOM 505 N N . GLY A 1 73 ? -19.074 13.116 12.640 1.00 94.12 73 GLY A N 1
ATOM 506 C CA . GLY A 1 73 ? -18.897 14.246 13.554 1.00 94.12 73 GLY A CA 1
ATOM 507 C C . GLY A 1 73 ? -17.520 14.909 13.462 1.00 94.12 73 GLY A C 1
ATOM 508 O O . GLY A 1 73 ? -16.961 15.085 12.380 1.00 94.12 73 GLY A O 1
ATOM 509 N N . GLU A 1 74 ? -16.961 15.262 14.618 1.00 93.00 74 GLU A N 1
ATOM 510 C CA . GLU A 1 74 ? -15.664 15.945 14.717 1.00 93.00 74 GLU A CA 1
ATOM 511 C C . GLU A 1 74 ? -14.503 15.115 14.153 1.00 93.00 74 GLU A C 1
ATOM 513 O O . GLU A 1 74 ? -13.580 15.669 13.559 1.00 93.00 74 GLU A O 1
ATOM 518 N N . SER A 1 75 ? -14.558 13.785 14.285 1.00 91.56 75 SER A N 1
ATOM 519 C CA . SER A 1 75 ? -13.504 12.896 13.774 1.00 91.56 75 SER A CA 1
ATOM 520 C C . SER A 1 75 ? -13.468 12.890 12.246 1.00 91.56 75 SER A C 1
ATOM 522 O O . SER A 1 75 ? -12.392 12.911 11.649 1.00 91.56 75 SER A O 1
ATOM 524 N N . LEU A 1 76 ? -14.637 12.930 11.599 1.00 94.44 76 LEU A N 1
ATOM 525 C CA . LEU A 1 76 ? -14.735 13.064 10.146 1.00 94.44 76 LEU A CA 1
ATOM 526 C C . LEU A 1 76 ? -14.158 14.393 9.659 1.00 94.44 76 LEU A C 1
ATOM 528 O O . LEU A 1 76 ? -13.377 14.410 8.707 1.00 94.44 76 LEU A O 1
ATOM 532 N N . GLU A 1 77 ? -14.522 15.496 10.308 1.00 94.81 77 GLU A N 1
ATOM 533 C CA . GLU A 1 77 ? -14.043 16.825 9.923 1.00 94.81 77 GLU A CA 1
ATOM 534 C C . GLU A 1 77 ? -12.530 16.969 10.138 1.00 94.81 77 GLU A C 1
ATOM 536 O O . GLU A 1 77 ? -11.828 17.479 9.261 1.00 94.81 77 GLU A O 1
ATOM 541 N N . ALA A 1 78 ? -11.993 16.424 11.234 1.00 93.19 78 ALA A N 1
ATOM 542 C CA . ALA A 1 78 ? -10.554 16.386 11.481 1.00 93.19 78 ALA A CA 1
ATOM 543 C C . ALA A 1 78 ? -9.804 15.587 10.401 1.00 93.19 78 ALA A C 1
ATOM 545 O O . ALA A 1 78 ? -8.838 16.084 9.819 1.00 93.19 78 ALA A O 1
ATOM 546 N N . VAL A 1 79 ? -10.276 14.382 10.063 1.00 93.00 79 VAL A N 1
ATOM 547 C CA . VAL A 1 79 ? -9.661 13.557 9.010 1.00 93.00 79 VAL A CA 1
ATOM 548 C C . VAL A 1 79 ? -9.739 14.240 7.644 1.00 93.00 79 VAL A C 1
ATOM 550 O O . VAL A 1 79 ? -8.744 14.266 6.918 1.00 93.00 79 VAL A O 1
ATOM 553 N N . LYS A 1 80 ? -10.885 14.834 7.284 1.00 92.38 80 LYS A N 1
ATOM 554 C CA . LYS A 1 80 ? -11.030 15.590 6.029 1.00 92.38 80 LYS A CA 1
ATOM 555 C C . LYS A 1 80 ? -10.039 16.743 5.953 1.00 92.38 80 LYS A C 1
ATOM 557 O O . LYS A 1 80 ? -9.422 16.928 4.904 1.00 92.38 80 LYS A O 1
ATOM 562 N N . LYS A 1 81 ? -9.865 17.483 7.051 1.00 93.38 81 LYS A N 1
ATOM 563 C CA . LYS A 1 81 ? -8.896 18.575 7.132 1.00 93.38 81 LYS A CA 1
ATOM 564 C C . LYS A 1 81 ? -7.474 18.067 6.906 1.00 93.38 81 LYS A C 1
ATOM 566 O O . LYS A 1 81 ? -6.812 18.558 6.001 1.00 93.38 81 LYS A O 1
ATOM 571 N N . VAL A 1 82 ? -7.047 17.020 7.616 1.00 92.44 82 VAL A N 1
ATOM 572 C CA . VAL A 1 82 ? -5.705 16.431 7.433 1.00 92.44 82 VAL A CA 1
ATOM 573 C C . VAL A 1 82 ? -5.484 15.971 5.986 1.00 92.44 82 VAL A C 1
ATOM 575 O O . VAL A 1 82 ? -4.440 16.244 5.395 1.00 92.44 82 VAL A O 1
ATOM 578 N N . VAL A 1 83 ? -6.474 15.312 5.373 1.00 89.75 83 VAL A N 1
ATOM 579 C CA . VAL A 1 83 ? -6.396 14.874 3.968 1.00 89.75 83 VAL A CA 1
ATOM 580 C C . VAL A 1 83 ? -6.349 16.066 3.001 1.00 89.75 83 VAL A C 1
ATOM 582 O O . VAL A 1 83 ? -5.643 16.003 1.991 1.00 89.75 83 VAL A O 1
ATOM 585 N N . SER A 1 84 ? -7.088 17.143 3.278 1.00 89.81 84 SER A N 1
ATOM 586 C CA . SER A 1 84 ? -7.070 18.375 2.481 1.00 89.81 84 SER A CA 1
ATOM 587 C C . SER A 1 84 ? -5.714 19.073 2.561 1.00 89.81 84 SER A C 1
ATOM 589 O O . SER A 1 84 ? -5.107 19.339 1.522 1.00 89.81 84 SER A O 1
ATOM 591 N N . ASP A 1 85 ? -5.201 19.272 3.774 1.00 89.81 85 ASP A N 1
ATOM 592 C CA . ASP A 1 85 ? -3.910 19.909 4.035 1.00 89.81 85 ASP A CA 1
ATOM 593 C C . ASP A 1 85 ? -2.781 19.121 3.356 1.00 89.81 85 ASP A C 1
ATOM 595 O O . ASP A 1 85 ? -1.924 19.697 2.685 1.00 89.81 85 ASP A O 1
ATOM 599 N N . LEU A 1 86 ? -2.823 17.785 3.423 1.00 87.25 86 LEU A N 1
ATOM 600 C CA . LEU A 1 86 ? -1.866 16.920 2.733 1.00 87.25 86 LEU A CA 1
ATOM 601 C C . LEU A 1 86 ? -1.902 17.108 1.206 1.00 87.25 86 LEU A C 1
ATOM 603 O O . LEU A 1 86 ? -0.858 17.134 0.547 1.00 87.25 86 LEU A O 1
ATOM 607 N N . ARG A 1 87 ? -3.098 17.239 0.616 1.00 84.75 87 ARG A N 1
ATOM 608 C CA . ARG A 1 87 ? -3.254 17.481 -0.829 1.00 84.75 87 ARG A CA 1
ATOM 609 C C . ARG A 1 87 ? -2.722 18.853 -1.231 1.00 84.75 87 ARG A C 1
ATOM 611 O O . ARG A 1 87 ? -2.117 18.966 -2.298 1.00 84.75 87 ARG A O 1
ATOM 618 N N . GLU A 1 88 ? -2.949 19.875 -0.415 1.00 86.44 88 GLU A N 1
ATOM 619 C CA . GLU A 1 88 ? -2.459 21.232 -0.656 1.00 86.44 88 GLU A CA 1
ATOM 620 C C . GLU A 1 88 ? -0.933 21.306 -0.542 1.00 86.44 88 GLU A C 1
ATOM 622 O O . GLU A 1 88 ? -0.266 21.749 -1.481 1.00 86.44 88 GLU A O 1
ATOM 627 N N . GLN A 1 89 ? -0.369 20.754 0.534 1.00 83.06 89 GLN A N 1
ATOM 628 C CA . GLN A 1 89 ? 1.078 20.657 0.732 1.00 83.06 89 GLN A CA 1
ATOM 629 C C . GLN A 1 89 ? 1.744 19.887 -0.408 1.00 83.06 89 GLN A C 1
ATOM 631 O O . GLN A 1 89 ? 2.734 20.350 -0.969 1.00 83.06 89 GLN A O 1
ATOM 636 N N . GLY A 1 90 ? 1.162 18.762 -0.833 1.00 80.94 90 GLY A N 1
ATOM 637 C CA . GLY A 1 90 ? 1.680 17.984 -1.956 1.00 80.94 90 GLY A CA 1
ATOM 638 C C . GLY A 1 90 ? 1.668 18.732 -3.297 1.00 80.94 90 GLY A C 1
ATOM 639 O O . GLY A 1 90 ? 2.511 18.453 -4.151 1.00 80.94 90 GLY A O 1
ATOM 640 N N . ARG A 1 91 ? 0.740 19.682 -3.501 1.00 77.31 91 ARG A N 1
ATOM 641 C CA . ARG A 1 91 ? 0.725 20.567 -4.682 1.00 77.31 91 ARG A CA 1
ATOM 642 C C . ARG A 1 91 ? 1.790 21.656 -4.572 1.00 77.31 91 ARG A C 1
ATOM 644 O O . ARG A 1 91 ? 2.539 21.843 -5.526 1.00 77.31 91 ARG A O 1
ATOM 651 N N . GLY A 1 92 ? 1.887 22.332 -3.425 1.00 76.31 92 GLY A N 1
ATOM 652 C CA . GLY A 1 92 ? 2.881 23.387 -3.190 1.00 76.31 92 GLY A CA 1
ATOM 653 C C . GLY A 1 92 ? 4.320 22.870 -3.253 1.00 76.31 92 GLY A C 1
ATOM 654 O O . GLY A 1 92 ? 5.183 23.484 -3.872 1.00 76.31 92 GLY A O 1
ATOM 655 N N . GLN A 1 93 ? 4.552 21.675 -2.716 1.00 72.50 93 GLN A N 1
ATOM 656 C CA . GLN A 1 93 ? 5.847 21.003 -2.731 1.00 72.50 93 GLN A CA 1
ATOM 657 C C . GLN A 1 93 ? 6.359 20.734 -4.145 1.00 72.50 93 GLN A C 1
ATOM 659 O O . GLN A 1 93 ? 7.547 20.881 -4.394 1.00 72.50 93 GLN A O 1
ATOM 664 N N . PHE A 1 94 ? 5.478 20.390 -5.088 1.00 71.12 94 PHE A N 1
ATOM 665 C CA . PHE A 1 94 ? 5.866 20.172 -6.483 1.00 71.12 94 PHE A CA 1
ATOM 666 C C . PHE A 1 94 ? 6.145 21.489 -7.223 1.00 71.12 94 PHE A C 1
ATOM 668 O O . PHE A 1 94 ? 6.993 21.524 -8.112 1.00 71.12 94 PHE A O 1
ATOM 675 N N . SER A 1 95 ? 5.471 22.577 -6.836 1.00 76.50 95 SER A N 1
ATOM 676 C CA . SER A 1 95 ? 5.706 23.919 -7.383 1.00 76.50 95 SER A CA 1
ATOM 677 C C . SER A 1 95 ? 7.093 24.469 -7.027 1.00 76.50 95 SER A C 1
ATOM 679 O O . SER A 1 95 ? 7.666 25.213 -7.819 1.00 76.50 95 SER A O 1
ATOM 681 N N . ASN A 1 96 ? 7.662 24.062 -5.886 1.00 74.56 96 ASN A N 1
ATOM 682 C CA . ASN A 1 96 ? 8.980 24.518 -5.426 1.00 74.56 96 ASN A CA 1
ATOM 683 C C . ASN A 1 96 ? 10.151 24.033 -6.299 1.00 74.56 96 ASN A C 1
ATOM 685 O O . ASN A 1 96 ? 11.212 24.648 -6.279 1.00 74.56 96 ASN A O 1
ATOM 689 N N . PHE A 1 97 ? 9.971 22.964 -7.081 1.00 74.62 97 PHE A N 1
ATOM 690 C CA . PHE A 1 97 ? 11.025 22.410 -7.941 1.00 74.62 97 PHE A CA 1
ATOM 691 C C . PHE A 1 97 ? 10.997 22.961 -9.379 1.00 74.62 97 PHE A C 1
ATOM 693 O O . PHE A 1 97 ? 11.784 22.525 -10.213 1.00 74.62 97 PHE A O 1
ATOM 700 N N . GLY A 1 98 ? 10.115 23.910 -9.711 1.00 74.38 98 GLY A N 1
ATOM 701 C CA . GLY A 1 98 ? 10.048 24.489 -11.059 1.00 74.38 98 GLY A CA 1
ATOM 702 C C . GLY A 1 98 ? 9.766 23.454 -12.164 1.00 74.38 98 GLY A C 1
ATOM 703 O O . GLY A 1 98 ? 9.075 22.454 -11.954 1.00 74.38 98 GLY A O 1
ATOM 704 N N . ASN A 1 99 ? 10.272 23.689 -13.382 1.00 80.19 99 ASN A N 1
ATOM 705 C CA . ASN A 1 99 ? 10.039 22.781 -14.507 1.00 80.19 99 ASN A CA 1
ATOM 706 C C . ASN A 1 99 ? 11.013 21.590 -14.492 1.00 80.19 99 ASN A C 1
ATOM 708 O O . ASN A 1 99 ? 12.052 21.605 -15.151 1.00 80.19 99 ASN A O 1
ATOM 712 N N . LEU A 1 100 ? 10.623 20.503 -13.817 1.00 80.25 100 LEU A N 1
ATOM 713 C CA . LEU A 1 100 ? 11.381 19.241 -13.778 1.00 80.25 100 LEU A CA 1
ATOM 714 C C . LEU A 1 100 ? 11.765 18.695 -15.169 1.00 80.25 100 LEU A C 1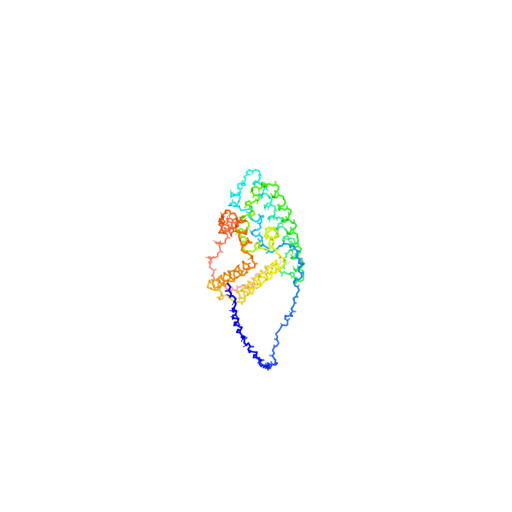
ATOM 716 O O . LEU A 1 100 ? 12.693 17.893 -15.279 1.00 80.25 100 LEU A O 1
ATOM 720 N N . ARG A 1 101 ? 11.058 19.082 -16.243 1.00 77.00 101 ARG A N 1
ATOM 721 C CA . ARG A 1 101 ? 11.362 18.627 -17.612 1.00 77.00 101 ARG A CA 1
ATOM 722 C C . ARG A 1 101 ? 12.588 19.302 -18.219 1.00 77.00 101 ARG A C 1
ATOM 724 O O . ARG A 1 101 ? 13.199 18.703 -19.096 1.00 77.00 101 ARG A O 1
ATOM 731 N N . GLU A 1 102 ? 12.933 20.502 -17.765 1.00 85.75 102 GLU A N 1
ATOM 732 C CA . GLU A 1 102 ? 14.070 21.280 -18.278 1.00 85.75 102 GLU A CA 1
ATOM 733 C C . GLU A 1 102 ? 15.367 21.003 -17.507 1.00 85.75 102 GLU A C 1
ATOM 735 O O . GLU A 1 102 ? 16.450 21.287 -18.008 1.00 85.75 102 GLU A O 1
ATOM 740 N N . MET A 1 103 ? 15.270 20.393 -16.322 1.00 86.50 103 MET A N 1
ATOM 741 C CA . MET A 1 103 ? 16.429 19.971 -15.534 1.00 86.50 103 MET A CA 1
ATOM 742 C C . MET A 1 103 ? 17.245 18.882 -16.236 1.00 86.50 103 MET A C 1
ATOM 744 O O . MET A 1 103 ? 16.690 18.038 -16.957 1.00 86.50 103 MET A O 1
ATOM 748 N N . SER A 1 104 ? 18.549 18.865 -15.941 1.00 89.94 104 SER A N 1
ATOM 749 C CA . SER A 1 104 ? 19.433 17.746 -16.268 1.00 89.94 104 SER A CA 1
ATOM 750 C C . SER A 1 104 ? 18.915 16.445 -15.639 1.00 89.94 104 SER A C 1
ATOM 752 O O . SER A 1 104 ? 18.088 16.458 -14.723 1.00 89.94 104 SER A O 1
ATOM 754 N N . GLN A 1 105 ? 19.373 15.295 -16.139 1.00 85.50 105 GLN A N 1
ATOM 755 C CA . GLN A 1 105 ? 18.927 14.006 -15.608 1.00 85.50 105 GLN A CA 1
ATOM 756 C C . GLN A 1 105 ? 19.332 13.824 -14.138 1.00 85.50 105 GLN A C 1
ATOM 758 O O . GLN A 1 105 ? 18.507 13.407 -13.332 1.00 85.50 105 GLN A O 1
ATOM 763 N N . GLU A 1 106 ? 20.557 14.215 -13.783 1.00 88.75 106 GLU A N 1
ATOM 764 C CA . GLU A 1 106 ? 21.066 14.125 -12.413 1.00 88.75 106 GLU A CA 1
ATOM 765 C C . GLU A 1 106 ? 20.301 15.051 -11.454 1.00 88.75 106 GLU A C 1
ATOM 767 O O . GLU A 1 106 ? 19.889 14.624 -10.373 1.00 88.75 106 GLU A O 1
ATOM 772 N N . ASP A 1 107 ? 20.041 16.298 -11.859 1.00 88.00 107 ASP A N 1
ATOM 773 C CA . ASP A 1 107 ? 19.306 17.256 -11.023 1.00 88.00 107 ASP A CA 1
ATOM 774 C C . ASP A 1 107 ? 17.844 16.844 -10.850 1.00 88.00 107 ASP A C 1
ATOM 776 O O . ASP A 1 107 ? 17.275 16.970 -9.765 1.00 88.00 107 ASP A O 1
ATOM 780 N N . ARG A 1 108 ? 17.239 16.280 -11.902 1.00 86.25 108 ARG A N 1
ATOM 781 C CA . ARG A 1 108 ? 15.887 15.722 -11.836 1.00 86.25 108 ARG A CA 1
ATOM 782 C C . ARG A 1 108 ? 15.821 14.542 -10.873 1.00 86.25 108 ARG A C 1
ATOM 784 O O . ARG A 1 108 ? 14.856 14.443 -10.117 1.00 86.25 108 ARG A O 1
ATOM 791 N N . ASP A 1 109 ? 16.811 13.655 -10.888 1.00 86.62 109 ASP A N 1
ATOM 792 C CA . ASP A 1 109 ? 16.844 12.499 -9.993 1.00 86.62 109 ASP A CA 1
ATOM 793 C C . ASP A 1 109 ? 16.992 12.936 -8.527 1.00 86.62 109 ASP A C 1
ATOM 795 O O . ASP A 1 109 ? 16.254 12.440 -7.669 1.00 86.62 109 ASP A O 1
ATOM 799 N N . LYS A 1 110 ? 17.843 13.934 -8.246 1.00 87.81 110 LYS A N 1
ATOM 800 C CA . LYS A 1 110 ? 17.966 14.556 -6.914 1.00 87.81 110 LYS A CA 1
ATOM 801 C C . LYS A 1 110 ? 16.660 15.218 -6.468 1.00 87.81 110 LYS A C 1
ATOM 803 O O . LYS A 1 110 ? 16.178 14.923 -5.375 1.00 87.81 110 LYS A O 1
ATOM 808 N N . ALA A 1 111 ? 16.039 16.028 -7.327 1.00 87.25 111 ALA A N 1
ATOM 809 C CA . ALA A 1 111 ? 14.750 16.661 -7.044 1.00 87.25 111 ALA A CA 1
ATOM 810 C C . ALA A 1 111 ? 13.656 15.621 -6.747 1.00 87.25 111 ALA A C 1
ATOM 812 O O . ALA A 1 111 ? 12.899 15.750 -5.788 1.00 87.25 111 ALA A O 1
ATOM 813 N N . MET A 1 112 ? 13.591 14.537 -7.525 1.00 83.62 112 MET A N 1
ATOM 814 C CA . MET A 1 112 ? 12.623 13.461 -7.300 1.00 83.62 112 MET A CA 1
ATOM 815 C C . MET A 1 112 ? 12.891 12.683 -6.008 1.00 83.62 112 MET A C 1
ATOM 817 O O . MET A 1 112 ? 11.933 12.252 -5.364 1.00 83.62 112 MET A O 1
ATOM 821 N N . ALA A 1 113 ? 14.154 12.482 -5.629 1.00 86.88 113 ALA A N 1
ATOM 822 C CA . ALA A 1 113 ? 14.510 11.870 -4.352 1.00 86.88 113 ALA A CA 1
ATOM 823 C C . ALA A 1 113 ? 14.082 12.756 -3.172 1.00 86.88 113 ALA A C 1
ATOM 825 O O . ALA A 1 113 ? 13.489 12.255 -2.216 1.00 86.88 113 ALA A O 1
ATOM 826 N N . GLU A 1 114 ? 14.295 14.068 -3.270 1.00 86.06 114 GLU A N 1
ATOM 827 C CA . GLU A 1 114 ? 13.863 15.025 -2.252 1.00 86.06 114 GLU A CA 1
ATOM 828 C C . GLU A 1 114 ? 12.333 15.087 -2.140 1.00 86.06 114 GLU A C 1
ATOM 830 O O . GLU A 1 114 ? 11.797 14.969 -1.040 1.00 86.06 114 GLU A O 1
ATOM 835 N N . ILE A 1 115 ? 11.613 15.154 -3.267 1.0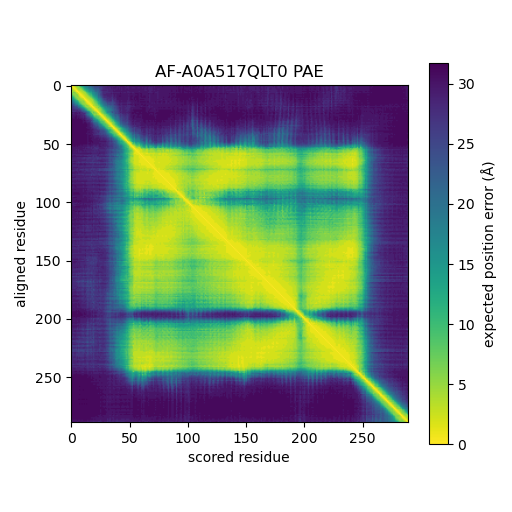0 84.62 115 ILE A N 1
ATOM 836 C CA . ILE A 1 115 ? 10.141 15.095 -3.289 1.00 84.62 115 ILE A CA 1
ATOM 837 C C . ILE A 1 115 ? 9.633 13.817 -2.617 1.00 84.62 115 ILE A C 1
ATOM 839 O O . ILE A 1 115 ? 8.655 13.870 -1.874 1.00 84.62 115 ILE A O 1
ATOM 843 N N . ARG A 1 116 ? 10.260 12.661 -2.882 1.00 83.38 116 ARG A N 1
ATOM 844 C CA . ARG A 1 116 ? 9.885 11.396 -2.229 1.00 83.38 116 ARG A CA 1
ATOM 845 C C . ARG A 1 116 ? 10.081 11.491 -0.725 1.00 83.38 116 ARG A C 1
ATOM 847 O O . ARG A 1 116 ? 9.112 11.322 -0.002 1.00 83.38 116 ARG A O 1
ATOM 854 N N . LYS A 1 117 ? 11.277 11.869 -0.274 1.00 84.50 117 LYS A N 1
ATOM 855 C CA . LYS A 1 117 ? 11.580 12.006 1.152 1.00 84.50 117 LYS A CA 1
ATOM 856 C C . LYS A 1 117 ? 10.590 12.933 1.861 1.00 84.50 117 LYS A C 1
ATOM 858 O O . LYS A 1 117 ? 10.010 12.554 2.873 1.00 84.50 117 LYS A O 1
ATOM 863 N N . GLN A 1 118 ? 10.349 14.124 1.313 1.00 83.12 118 GLN A N 1
ATOM 864 C CA . GLN A 1 118 ? 9.433 15.067 1.947 1.00 83.12 118 GLN A CA 1
ATOM 865 C C . GLN A 1 118 ? 7.980 14.550 1.933 1.00 83.12 118 GLN A C 1
ATOM 867 O O . GLN A 1 118 ? 7.245 14.758 2.894 1.00 83.12 118 GLN A O 1
ATOM 872 N N . ARG A 1 119 ? 7.555 13.839 0.879 1.00 83.56 119 ARG A N 1
ATOM 873 C CA . ARG A 1 119 ? 6.248 13.165 0.854 1.00 83.56 119 ARG A CA 1
ATOM 874 C C . ARG A 1 119 ? 6.138 12.081 1.913 1.00 83.56 119 ARG A C 1
ATOM 876 O O . ARG A 1 119 ? 5.083 11.969 2.527 1.00 83.56 119 ARG A O 1
ATOM 883 N N . ASP A 1 120 ? 7.184 11.292 2.112 1.00 82.38 120 ASP A N 1
ATOM 884 C CA . ASP A 1 120 ? 7.205 10.203 3.088 1.00 82.38 120 ASP A CA 1
ATOM 885 C C . ASP A 1 120 ? 7.049 10.764 4.504 1.00 82.38 120 ASP A C 1
ATOM 887 O O . ASP A 1 120 ? 6.192 10.312 5.262 1.00 82.38 120 ASP A O 1
ATOM 891 N N . GLU A 1 121 ? 7.790 11.828 4.817 1.00 83.94 121 GLU A N 1
ATOM 892 C CA . GLU A 1 121 ? 7.695 12.537 6.093 1.00 83.94 121 GLU A CA 1
ATOM 893 C C . GLU A 1 121 ? 6.303 13.144 6.321 1.00 83.94 121 GLU A C 1
ATOM 895 O O . GLU A 1 121 ? 5.714 12.973 7.393 1.00 83.94 121 GLU A O 1
ATOM 900 N N . THR A 1 122 ? 5.745 13.839 5.324 1.00 85.38 122 THR A N 1
ATOM 901 C CA . THR A 1 122 ? 4.415 14.450 5.450 1.00 85.38 122 THR A CA 1
ATOM 902 C C . THR A 1 122 ? 3.316 13.392 5.547 1.00 85.38 122 THR A C 1
ATOM 904 O O . THR A 1 122 ? 2.407 13.526 6.366 1.00 85.38 122 THR A O 1
ATOM 907 N N . ASN A 1 123 ? 3.410 12.306 4.775 1.00 84.19 123 ASN A N 1
ATOM 908 C CA . ASN A 1 123 ? 2.480 11.183 4.863 1.00 84.19 123 ASN A CA 1
ATOM 909 C C . ASN A 1 123 ? 2.545 10.515 6.241 1.00 84.19 123 ASN A C 1
ATOM 911 O O . ASN A 1 123 ? 1.499 10.224 6.812 1.00 84.19 123 ASN A O 1
ATOM 915 N N . ALA A 1 124 ? 3.739 10.302 6.800 1.00 85.00 124 ALA A N 1
ATOM 916 C CA . ALA A 1 124 ? 3.891 9.712 8.129 1.00 85.00 124 ALA A CA 1
ATOM 917 C C . ALA A 1 124 ? 3.223 10.576 9.211 1.00 85.00 124 ALA A C 1
ATOM 919 O O . ALA A 1 124 ? 2.468 10.060 10.035 1.00 85.00 124 ALA A O 1
ATOM 920 N N . LYS A 1 125 ? 3.424 11.900 9.165 1.00 86.88 125 LYS A N 1
ATOM 921 C CA . LYS A 1 125 ? 2.753 12.845 10.074 1.00 86.88 125 LYS A CA 1
ATOM 922 C C . LYS A 1 125 ? 1.234 12.811 9.904 1.00 86.88 125 LYS A C 1
ATOM 924 O O . LYS A 1 125 ? 0.509 12.701 10.886 1.00 86.88 125 LYS A O 1
ATOM 929 N N . ALA A 1 126 ? 0.748 12.848 8.664 1.00 88.62 126 ALA A N 1
ATOM 930 C CA . ALA A 1 126 ? -0.683 12.784 8.378 1.00 88.62 126 ALA A CA 1
ATOM 931 C C . ALA A 1 126 ? -1.313 11.467 8.859 1.00 88.62 126 ALA A C 1
ATOM 933 O O . ALA A 1 126 ? -2.402 11.491 9.428 1.00 88.62 126 ALA A O 1
ATOM 934 N N . ALA A 1 127 ? -0.629 10.329 8.687 1.00 86.81 127 ALA A N 1
ATOM 935 C CA . ALA A 1 127 ? -1.081 9.041 9.210 1.00 86.81 127 ALA A CA 1
ATOM 936 C C . ALA A 1 127 ? -1.221 9.073 10.736 1.00 86.81 127 ALA A C 1
ATOM 938 O O . ALA A 1 127 ? -2.258 8.669 11.254 1.00 86.81 127 ALA A O 1
ATOM 939 N N . GLN A 1 128 ? -0.220 9.605 11.446 1.00 88.38 128 GLN A N 1
ATOM 940 C CA . GLN A 1 128 ? -0.262 9.728 12.904 1.00 88.38 128 GLN A CA 1
ATOM 941 C C . GLN A 1 128 ? -1.410 10.625 13.379 1.00 88.38 128 GLN A C 1
ATOM 943 O O . GLN A 1 128 ? -2.097 10.268 14.332 1.00 88.38 128 GLN A O 1
ATOM 948 N N . GLU A 1 129 ? -1.649 11.764 12.723 1.00 90.62 129 GLU A N 1
ATOM 949 C CA . GLU A 1 129 ? -2.776 12.636 13.080 1.00 90.62 129 GLU A CA 1
ATOM 950 C C . GLU A 1 129 ? -4.125 11.962 12.807 1.00 90.62 129 GLU A C 1
ATOM 952 O O . GLU A 1 129 ? -4.984 11.941 13.684 1.00 90.62 129 GLU A O 1
ATOM 957 N N . ILE A 1 130 ? -4.300 11.329 11.642 1.00 90.50 130 ILE A N 1
ATOM 958 C CA . ILE A 1 130 ? -5.517 10.567 11.320 1.00 90.50 130 ILE A CA 1
ATOM 959 C C . ILE A 1 130 ? -5.759 9.481 12.371 1.00 90.50 130 ILE A C 1
ATOM 961 O O . ILE A 1 130 ? -6.875 9.338 12.863 1.00 90.50 130 ILE A O 1
ATOM 965 N N . GLU A 1 131 ? -4.724 8.737 12.762 1.00 89.50 131 GLU A N 1
ATOM 966 C CA . GLU A 1 131 ? -4.847 7.669 13.750 1.00 89.50 131 GLU A CA 1
ATOM 967 C C . GLU A 1 131 ? -5.323 8.156 15.126 1.00 89.50 131 GLU A C 1
ATOM 969 O O . GLU A 1 131 ? -5.952 7.376 15.843 1.00 89.50 131 GLU A O 1
ATOM 974 N N . LYS A 1 132 ? -5.078 9.410 15.517 1.00 92.25 132 LYS A N 1
ATOM 975 C CA . LYS A 1 132 ? -5.598 9.962 16.784 1.00 92.25 132 LYS A CA 1
ATOM 976 C C . LYS A 1 132 ? -7.116 10.149 16.768 1.00 92.25 132 LYS A C 1
ATOM 978 O O . LYS A 1 132 ? -7.732 10.154 17.828 1.00 92.25 132 LYS A O 1
ATOM 983 N N . HIS A 1 133 ? -7.709 10.271 15.581 1.00 93.69 133 HIS A N 1
ATOM 984 C CA . HIS A 1 133 ? -9.145 10.484 15.383 1.00 93.69 133 HIS A CA 1
ATOM 985 C C . HIS A 1 133 ? -9.916 9.203 15.049 1.00 93.69 133 HIS A C 1
ATOM 987 O O . HIS A 1 133 ? -11.122 9.252 14.830 1.00 93.69 133 HIS A O 1
ATOM 993 N N . LEU A 1 134 ? -9.240 8.052 14.996 1.00 94.06 134 LEU A N 1
ATOM 994 C CA . LEU A 1 134 ? -9.879 6.767 14.735 1.00 94.06 134 LEU A CA 1
ATOM 995 C C . LEU A 1 134 ? -9.927 5.918 16.009 1.00 94.06 134 LEU A C 1
ATOM 997 O O . LEU A 1 134 ? -8.910 5.694 16.669 1.00 94.06 134 LEU A O 1
ATOM 1001 N N . SER A 1 135 ? -11.105 5.375 16.309 1.00 95.12 135 SER A N 1
ATOM 1002 C CA . SER A 1 135 ? -11.278 4.302 17.294 1.00 95.12 135 SER A CA 1
ATOM 1003 C C . SER A 1 135 ? -10.529 3.029 16.880 1.00 95.12 135 SER A C 1
ATOM 1005 O O . SER A 1 135 ? -10.114 2.857 15.728 1.00 95.12 135 SER A O 1
ATOM 1007 N N . LYS A 1 136 ? -10.362 2.093 17.819 1.00 94.75 136 LYS A N 1
ATOM 1008 C CA . LYS A 1 136 ? -9.707 0.806 17.546 1.00 94.75 136 LYS A CA 1
ATOM 1009 C C . LYS A 1 136 ? -10.481 -0.005 16.502 1.00 94.75 136 LYS A C 1
ATOM 1011 O O . LYS A 1 136 ? -9.877 -0.632 15.629 1.00 94.75 136 LYS A O 1
ATOM 1016 N N . GLU A 1 137 ? -11.805 0.040 16.565 1.00 95.00 137 GLU A N 1
ATOM 1017 C CA . GLU A 1 137 ? -12.723 -0.625 15.646 1.00 95.00 137 GLU A CA 1
ATOM 1018 C C . GLU A 1 137 ? -12.605 -0.025 14.238 1.00 95.00 137 GLU A C 1
ATOM 1020 O O . GLU A 1 137 ? -12.420 -0.766 13.271 1.00 95.00 137 GLU A O 1
ATOM 1025 N N . GLN A 1 138 ? -12.597 1.310 14.126 1.00 95.25 138 GLN A N 1
ATOM 1026 C CA . GLN A 1 138 ? -12.386 2.026 12.860 1.00 95.25 138 GLN A CA 1
ATOM 1027 C C . GLN A 1 138 ? -11.032 1.699 12.230 1.00 95.25 138 GLN A C 1
ATOM 1029 O O . GLN A 1 138 ? -10.968 1.412 11.036 1.00 95.25 138 GLN A O 1
ATOM 1034 N N . LYS A 1 139 ? -9.954 1.691 13.026 1.00 93.12 139 LYS A N 1
ATOM 1035 C CA . LYS A 1 139 ? -8.612 1.306 12.556 1.00 93.12 139 LYS A CA 1
ATOM 1036 C C . LYS A 1 139 ? -8.599 -0.121 12.030 1.00 93.12 139 LYS A C 1
ATOM 1038 O O . LYS A 1 139 ? -8.130 -0.363 10.925 1.00 93.12 139 LYS A O 1
ATOM 1043 N N . THR A 1 140 ? -9.169 -1.052 12.792 1.00 93.69 140 THR A N 1
ATOM 1044 C CA . THR A 1 140 ? -9.241 -2.465 12.400 1.00 93.69 140 THR A CA 1
ATOM 1045 C C . THR A 1 140 ? -10.003 -2.628 11.087 1.00 93.69 140 THR A C 1
ATOM 1047 O O . THR A 1 140 ? -9.548 -3.338 10.188 1.00 93.69 140 THR A O 1
ATOM 1050 N N . ARG A 1 141 ? -11.142 -1.939 10.934 1.00 95.75 141 ARG A N 1
ATOM 1051 C CA . ARG A 1 141 ? -11.923 -1.994 9.696 1.00 95.75 141 ARG A CA 1
ATOM 1052 C C . ARG A 1 141 ? -11.186 -1.347 8.522 1.00 95.75 141 ARG A C 1
ATOM 1054 O O . ARG A 1 141 ? -11.209 -1.894 7.423 1.00 95.75 141 ARG A O 1
ATOM 1061 N N . LEU A 1 142 ? -10.492 -0.234 8.746 1.00 92.94 142 LEU A N 1
ATOM 1062 C CA . LEU A 1 142 ? -9.682 0.422 7.722 1.00 92.94 142 LEU A CA 1
ATOM 1063 C C . LEU A 1 142 ? -8.521 -0.469 7.252 1.00 92.94 142 LEU A C 1
ATOM 1065 O O . LEU A 1 142 ? -8.289 -0.559 6.050 1.00 92.94 142 LEU A O 1
ATOM 1069 N N . GLU A 1 143 ? -7.840 -1.169 8.165 1.00 91.44 143 GLU A N 1
ATOM 1070 C CA . GLU A 1 143 ? -6.788 -2.141 7.828 1.00 91.44 143 GLU A CA 1
ATOM 1071 C C . GLU A 1 143 ? -7.336 -3.302 6.984 1.00 91.44 143 GLU A C 1
ATOM 1073 O O . GLU A 1 143 ? -6.727 -3.676 5.984 1.00 91.44 143 GLU A O 1
ATOM 1078 N N . GLN A 1 144 ? -8.513 -3.834 7.330 1.00 94.06 144 GLN A N 1
ATOM 1079 C CA . GLN A 1 144 ? -9.195 -4.865 6.536 1.00 94.06 144 GLN A CA 1
ATOM 1080 C C . GLN A 1 144 ? -9.506 -4.383 5.115 1.00 94.06 144 GLN A C 1
ATOM 1082 O O . GLN A 1 144 ? -9.241 -5.087 4.140 1.00 94.06 144 GLN A O 1
ATOM 1087 N N . ILE A 1 145 ? -10.044 -3.167 4.984 1.00 93.75 145 ILE A N 1
ATOM 1088 C CA . ILE A 1 145 ? -10.336 -2.561 3.681 1.00 93.75 145 ILE A CA 1
ATOM 1089 C C . ILE A 1 145 ? -9.040 -2.359 2.894 1.00 93.75 145 ILE A C 1
ATOM 1091 O O . ILE A 1 145 ? -8.991 -2.697 1.712 1.00 93.75 145 ILE A O 1
ATOM 1095 N N . ALA A 1 146 ? -7.981 -1.856 3.533 1.00 90.25 146 ALA A N 1
ATOM 1096 C CA . ALA A 1 146 ? -6.678 -1.685 2.900 1.00 90.25 146 ALA A CA 1
ATOM 1097 C C . ALA A 1 146 ? -6.135 -3.009 2.364 1.00 90.25 146 ALA A C 1
ATOM 1099 O O . ALA A 1 146 ? -5.781 -3.088 1.187 1.00 90.25 146 ALA A O 1
ATOM 1100 N N . LEU A 1 147 ? -6.195 -4.065 3.173 1.00 92.00 147 LEU A N 1
ATOM 1101 C CA . LEU A 1 147 ? -5.786 -5.410 2.790 1.00 92.00 147 LEU A CA 1
ATOM 1102 C C . LEU A 1 147 ? -6.579 -5.940 1.584 1.00 92.00 147 LEU A C 1
ATOM 1104 O O . LEU A 1 147 ? -6.009 -6.520 0.660 1.00 92.00 147 LEU A O 1
ATOM 1108 N N . GLN A 1 148 ? -7.893 -5.700 1.546 1.00 92.38 148 GLN A N 1
ATOM 1109 C CA . GLN A 1 148 ? -8.737 -6.076 0.408 1.00 92.38 148 GLN A CA 1
ATOM 1110 C C . GLN A 1 148 ? -8.396 -5.296 -0.866 1.00 92.38 148 GLN A C 1
ATOM 1112 O O . GLN A 1 148 ? -8.372 -5.877 -1.951 1.00 92.38 148 GLN A O 1
ATOM 1117 N N . GLN A 1 149 ? -8.128 -3.991 -0.756 1.00 89.56 149 GLN A N 1
ATOM 1118 C CA . GLN A 1 149 ? -7.821 -3.159 -1.921 1.00 89.56 149 GLN A CA 1
ATOM 1119 C C . GLN A 1 149 ? -6.407 -3.389 -2.462 1.00 89.56 149 GLN A C 1
ATOM 1121 O O . GLN A 1 149 ? -6.205 -3.346 -3.678 1.00 89.56 149 GLN A O 1
ATOM 1126 N N . GLN A 1 150 ? -5.441 -3.644 -1.581 1.00 86.62 150 GLN A N 1
ATOM 1127 C CA . GLN A 1 150 ? -4.071 -3.990 -1.957 1.00 86.62 150 GLN A CA 1
ATOM 1128 C C . GLN A 1 150 ? -3.979 -5.405 -2.546 1.00 86.62 150 GLN A C 1
ATOM 1130 O O . GLN A 1 150 ? -3.162 -5.644 -3.439 1.00 86.62 150 GLN A O 1
ATOM 1135 N N . GLY A 1 151 ? -4.831 -6.331 -2.096 1.00 88.50 151 GLY A N 1
ATOM 1136 C CA . GLY A 1 151 ? -4.829 -7.711 -2.568 1.00 88.50 151 GLY A CA 1
ATOM 1137 C C . GLY A 1 151 ? -3.528 -8.423 -2.199 1.00 88.50 151 GLY A C 1
ATOM 1138 O O . GLY A 1 151 ? -3.000 -8.233 -1.107 1.00 88.50 151 GLY A O 1
ATOM 1139 N N . ILE A 1 152 ? -2.989 -9.237 -3.111 1.00 87.50 152 ILE A N 1
ATOM 1140 C CA . ILE A 1 152 ? -1.792 -10.047 -2.836 1.00 87.50 152 ILE A CA 1
ATOM 1141 C C . ILE A 1 152 ? -0.533 -9.213 -2.562 1.00 87.50 152 ILE A C 1
ATOM 1143 O O . ILE A 1 152 ? 0.393 -9.670 -1.903 1.00 87.50 152 ILE A O 1
ATOM 1147 N N . ARG A 1 153 ? -0.504 -7.963 -3.036 1.00 86.62 153 ARG A N 1
ATOM 1148 C CA . ARG A 1 153 ? 0.631 -7.052 -2.832 1.00 86.62 153 ARG A CA 1
ATOM 1149 C C . ARG A 1 153 ? 0.825 -6.672 -1.371 1.00 86.62 153 ARG A C 1
ATOM 1151 O O . ARG A 1 153 ? 1.899 -6.218 -1.010 1.00 86.62 153 ARG A O 1
ATOM 1158 N N . ALA A 1 154 ? -0.196 -6.864 -0.542 1.00 90.12 154 ALA A N 1
ATOM 1159 C CA . ALA A 1 154 ? -0.096 -6.632 0.886 1.00 90.12 154 ALA A CA 1
ATOM 1160 C C . ALA A 1 154 ? 0.845 -7.620 1.593 1.00 90.12 154 ALA A C 1
ATOM 1162 O O . ALA A 1 154 ? 1.173 -7.395 2.746 1.00 90.12 154 ALA A O 1
ATOM 1163 N N . LEU A 1 155 ? 1.293 -8.699 0.939 1.00 91.19 155 LEU A N 1
ATOM 1164 C CA . LEU A 1 155 ? 2.278 -9.620 1.520 1.00 91.19 155 LEU A CA 1
ATOM 1165 C C . LEU A 1 155 ? 3.663 -8.989 1.751 1.00 91.19 155 LEU A C 1
ATOM 1167 O O . LEU A 1 155 ? 4.461 -9.571 2.474 1.00 91.19 155 LEU A O 1
ATOM 1171 N N . ASP A 1 156 ? 3.922 -7.817 1.167 1.00 87.75 156 ASP A N 1
ATOM 1172 C CA . ASP A 1 156 ? 5.128 -6.996 1.370 1.00 87.75 156 ASP A CA 1
ATOM 1173 C C . ASP A 1 156 ? 4.903 -5.851 2.383 1.00 87.75 156 ASP A C 1
ATOM 1175 O O . ASP A 1 156 ? 5.753 -4.992 2.578 1.00 87.75 156 ASP A O 1
ATOM 1179 N N . ASP A 1 157 ? 3.730 -5.787 3.022 1.00 87.00 157 ASP A N 1
ATOM 1180 C CA . ASP A 1 157 ? 3.465 -4.819 4.090 1.00 87.00 157 ASP A CA 1
ATOM 1181 C C . ASP A 1 157 ? 3.974 -5.350 5.437 1.00 87.00 157 ASP A C 1
ATOM 1183 O O . ASP A 1 157 ? 3.598 -6.447 5.851 1.00 87.00 157 ASP A O 1
ATOM 1187 N N . ASP A 1 158 ? 4.759 -4.548 6.161 1.00 87.38 158 ASP A N 1
ATOM 1188 C CA . ASP A 1 158 ? 5.376 -4.935 7.439 1.00 87.38 158 ASP A CA 1
ATOM 1189 C C . ASP A 1 158 ? 4.365 -5.501 8.451 1.00 87.38 158 ASP A C 1
ATOM 1191 O O . ASP A 1 158 ? 4.637 -6.493 9.135 1.00 87.38 158 ASP A O 1
ATOM 1195 N N . LYS A 1 159 ? 3.160 -4.915 8.550 1.00 87.25 159 LYS A N 1
ATOM 1196 C CA . LYS A 1 159 ? 2.140 -5.404 9.489 1.00 87.25 159 LYS A CA 1
ATOM 1197 C C . LYS A 1 159 ? 1.607 -6.762 9.052 1.00 87.25 159 LYS A C 1
ATOM 1199 O O . LYS A 1 159 ? 1.280 -7.586 9.907 1.00 87.25 159 LYS A O 1
ATOM 1204 N N . VAL A 1 160 ? 1.475 -6.996 7.748 1.00 91.12 160 VAL A N 1
ATOM 1205 C CA . VAL A 1 160 ? 1.018 -8.278 7.201 1.00 91.12 160 VAL A CA 1
ATOM 1206 C C . VAL A 1 160 ? 2.104 -9.336 7.333 1.00 91.12 160 VAL A C 1
ATOM 1208 O O . VAL A 1 160 ? 1.794 -10.435 7.779 1.00 91.12 160 VAL A O 1
ATOM 1211 N N . VAL A 1 161 ? 3.360 -8.997 7.041 1.00 92.31 161 VAL A N 1
ATOM 1212 C CA . VAL A 1 161 ? 4.533 -9.860 7.237 1.00 92.31 161 VAL A CA 1
ATOM 1213 C C . VAL A 1 161 ? 4.592 -10.363 8.679 1.00 92.31 161 VAL A C 1
ATOM 1215 O O . VAL A 1 161 ? 4.651 -11.571 8.908 1.00 92.31 161 VAL A O 1
ATOM 1218 N N . VAL A 1 162 ? 4.487 -9.451 9.652 1.00 93.56 162 VAL A N 1
ATOM 1219 C CA . VAL A 1 162 ? 4.480 -9.791 11.083 1.00 93.56 162 VAL A CA 1
ATOM 1220 C C . VAL A 1 162 ? 3.250 -10.617 11.451 1.00 93.56 162 VAL A C 1
ATOM 1222 O O . VAL A 1 162 ? 3.378 -11.640 12.116 1.00 93.56 162 VAL A O 1
ATOM 1225 N N . LYS A 1 163 ? 2.047 -10.220 11.009 1.00 93.38 163 LYS A N 1
ATOM 1226 C CA . LYS A 1 163 ? 0.813 -10.960 11.321 1.00 93.38 163 LYS A CA 1
ATOM 1227 C C . LYS A 1 163 ? 0.798 -12.355 10.696 1.00 93.38 163 LYS A C 1
ATOM 1229 O O . LYS A 1 163 ? 0.218 -13.249 11.297 1.00 93.38 163 LYS A O 1
ATOM 1234 N N . LEU A 1 164 ? 1.393 -12.568 9.525 1.00 95.88 164 LEU A N 1
ATOM 1235 C CA . LEU A 1 164 ? 1.486 -13.880 8.873 1.00 95.88 164 LEU A CA 1
ATOM 1236 C C . LEU A 1 164 ? 2.725 -14.678 9.285 1.00 95.88 164 LEU A C 1
ATOM 1238 O O . LEU A 1 164 ? 2.842 -15.835 8.879 1.00 95.88 164 LEU A O 1
ATOM 1242 N N . GLU A 1 165 ? 3.612 -14.079 10.082 1.00 96.44 165 GLU A N 1
ATOM 1243 C CA . GLU A 1 165 ? 4.863 -14.691 10.534 1.00 96.44 165 GLU A CA 1
ATOM 1244 C C . GLU A 1 165 ? 5.663 -15.237 9.341 1.00 96.44 165 GLU A C 1
ATOM 1246 O O . GLU A 1 165 ? 6.095 -16.391 9.322 1.00 96.44 165 GLU A O 1
ATOM 1251 N N . LEU A 1 166 ? 5.793 -14.425 8.284 1.00 94.44 166 LEU A N 1
ATOM 1252 C CA . LEU A 1 166 ? 6.518 -14.839 7.085 1.00 94.44 166 LEU A CA 1
ATOM 1253 C C . LEU A 1 166 ? 8.002 -14.998 7.414 1.00 94.44 166 LEU A C 1
ATOM 1255 O O . LEU A 1 166 ? 8.622 -14.088 7.964 1.00 94.44 166 LEU A O 1
ATOM 1259 N N . SER A 1 167 ? 8.579 -16.136 7.037 1.00 95.88 167 SER A N 1
ATOM 1260 C CA . SER A 1 167 ? 10.025 -16.349 7.157 1.00 95.88 167 SER A CA 1
ATOM 1261 C C . SER A 1 167 ? 10.808 -15.396 6.250 1.00 95.88 167 SER A C 1
ATOM 1263 O O . SER A 1 167 ? 10.285 -14.925 5.240 1.00 95.88 167 SER A O 1
ATOM 1265 N N . GLU A 1 168 ? 12.081 -15.158 6.567 1.00 94.75 168 GLU A N 1
ATOM 1266 C CA . GLU A 1 168 ? 12.974 -14.344 5.728 1.00 94.75 168 GLU A CA 1
ATOM 1267 C C . GLU A 1 168 ? 13.021 -14.861 4.282 1.00 94.75 168 GLU A C 1
ATOM 1269 O O . GLU A 1 168 ? 12.941 -14.083 3.337 1.00 94.75 168 GLU A O 1
ATOM 1274 N N . GLU A 1 169 ? 13.049 -16.184 4.095 1.00 95.25 169 GLU A N 1
ATOM 1275 C CA . GLU A 1 169 ? 13.033 -16.801 2.766 1.00 95.25 169 GLU A CA 1
ATOM 1276 C C . GLU A 1 169 ? 11.735 -16.498 1.996 1.00 95.25 169 GLU A C 1
ATOM 1278 O O . GLU A 1 169 ? 11.769 -16.222 0.796 1.00 95.25 169 GLU A O 1
ATOM 1283 N N . GLN A 1 170 ? 10.581 -16.522 2.672 1.00 95.88 170 GLN A N 1
ATOM 1284 C CA . GLN A 1 170 ? 9.302 -16.161 2.054 1.00 95.88 170 GLN A CA 1
ATOM 1285 C C . GLN A 1 170 ? 9.257 -14.676 1.694 1.00 95.88 170 GLN A C 1
ATOM 1287 O O . GLN A 1 170 ? 8.820 -14.340 0.596 1.00 95.88 170 GLN A O 1
ATOM 1292 N N . GLN A 1 171 ? 9.723 -13.804 2.591 1.00 93.88 171 GLN A N 1
ATOM 1293 C CA . GLN A 1 171 ? 9.782 -12.362 2.353 1.00 93.88 171 GLN A CA 1
ATOM 1294 C C . GLN A 1 171 ? 10.659 -12.043 1.136 1.00 93.88 171 GLN A C 1
ATOM 1296 O O . GLN A 1 171 ? 10.204 -11.350 0.230 1.00 93.88 171 GLN A O 1
ATOM 1301 N N . LEU A 1 172 ? 11.863 -12.621 1.054 1.00 94.25 172 LEU A N 1
ATOM 1302 C CA . LEU A 1 172 ? 12.760 -12.449 -0.094 1.00 94.25 172 LEU A CA 1
ATOM 1303 C C . LEU A 1 172 ? 12.097 -12.889 -1.406 1.00 94.25 172 LEU A C 1
ATOM 1305 O O . LEU A 1 172 ? 12.067 -12.121 -2.365 1.00 94.25 172 LEU A O 1
ATOM 1309 N N . LYS A 1 173 ? 11.478 -14.077 -1.431 1.00 94.50 173 LYS A N 1
ATOM 1310 C CA . LYS A 1 173 ? 10.743 -14.570 -2.611 1.00 94.50 173 LYS A CA 1
ATOM 1311 C C . LYS A 1 173 ? 9.591 -13.647 -3.012 1.00 94.50 173 LYS A C 1
ATOM 1313 O O . LYS A 1 173 ? 9.359 -13.437 -4.201 1.00 94.50 173 LYS A O 1
ATOM 1318 N N . ILE A 1 174 ? 8.853 -13.105 -2.042 1.00 93.12 174 ILE A N 1
ATOM 1319 C CA . ILE A 1 174 ? 7.757 -12.159 -2.296 1.00 93.12 174 ILE A CA 1
ATOM 1320 C C . ILE A 1 174 ? 8.295 -10.876 -2.930 1.00 93.12 174 ILE A C 1
ATOM 1322 O O . ILE A 1 174 ? 7.761 -10.446 -3.954 1.00 93.12 174 ILE A O 1
ATOM 1326 N N . VAL A 1 175 ? 9.363 -10.302 -2.372 1.00 91.12 175 VAL A N 1
ATOM 1327 C CA . VAL A 1 175 ? 10.004 -9.092 -2.906 1.00 91.12 175 VAL A CA 1
ATOM 1328 C C . VAL A 1 175 ? 10.477 -9.325 -4.342 1.00 91.12 175 VAL A C 1
ATOM 1330 O O . VAL A 1 175 ? 10.101 -8.567 -5.235 1.00 91.12 175 VAL A O 1
ATOM 1333 N N . GLU A 1 176 ? 11.205 -10.414 -4.604 1.00 91.38 176 GLU A N 1
ATOM 1334 C CA . GLU A 1 176 ? 11.688 -10.766 -5.947 1.00 91.38 176 GLU A CA 1
ATOM 1335 C C . GLU A 1 176 ? 10.542 -10.912 -6.965 1.00 91.38 176 GLU A C 1
ATOM 1337 O O . GLU A 1 176 ? 10.611 -10.389 -8.083 1.00 91.38 176 GLU A O 1
ATOM 1342 N N . LEU A 1 177 ? 9.449 -11.582 -6.582 1.00 92.19 177 LEU A N 1
ATOM 1343 C CA . LEU A 1 177 ? 8.269 -11.747 -7.437 1.00 92.19 177 LEU A CA 1
ATOM 1344 C C . LEU A 1 177 ? 7.578 -10.407 -7.731 1.00 92.19 177 LEU A C 1
ATOM 1346 O O . LEU A 1 177 ? 7.158 -10.162 -8.867 1.00 92.19 177 LEU A O 1
ATOM 1350 N N . LEU A 1 178 ? 7.471 -9.522 -6.738 1.00 88.25 178 LEU A N 1
ATOM 1351 C CA . LEU A 1 178 ? 6.885 -8.191 -6.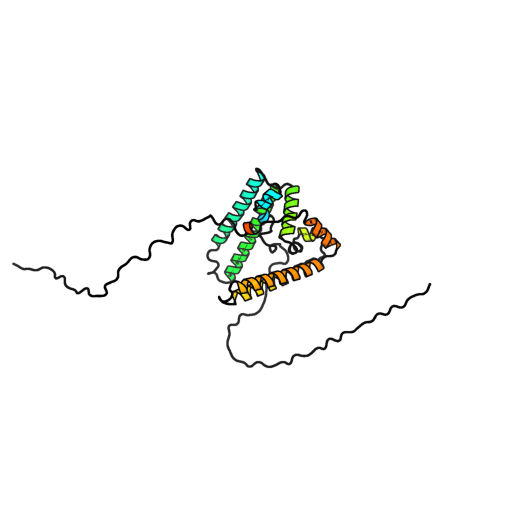911 1.00 88.25 178 LEU A CA 1
ATOM 1352 C C . LEU A 1 178 ? 7.758 -7.286 -7.788 1.00 88.25 178 LEU A C 1
ATOM 1354 O O . LEU A 1 178 ? 7.230 -6.544 -8.625 1.00 88.25 178 LEU A O 1
ATOM 1358 N N . GLU A 1 179 ? 9.080 -7.358 -7.645 1.00 88.62 179 GLU A N 1
ATOM 1359 C CA . GLU A 1 179 ? 10.024 -6.639 -8.501 1.00 88.62 179 GLU A CA 1
ATOM 1360 C C . GLU A 1 179 ? 9.966 -7.132 -9.948 1.00 88.62 179 GLU A C 1
ATOM 1362 O O . GLU A 1 179 ? 9.865 -6.314 -10.870 1.00 88.62 179 GLU A O 1
ATOM 1367 N N . SER A 1 180 ? 9.931 -8.451 -10.148 1.00 87.94 180 SER A N 1
ATOM 1368 C CA . SER A 1 180 ? 9.752 -9.073 -11.463 1.00 87.94 180 SER A CA 1
ATOM 1369 C C . SER A 1 180 ? 8.436 -8.636 -12.117 1.00 87.94 180 SER A C 1
ATOM 1371 O O . SER A 1 180 ? 8.430 -8.161 -13.257 1.00 87.94 180 SER A O 1
ATOM 1373 N N . GLN A 1 181 ? 7.325 -8.665 -11.367 1.00 86.00 181 GLN A N 1
ATOM 1374 C CA . GLN A 1 181 ? 6.032 -8.163 -11.839 1.00 86.00 181 GLN A CA 1
ATOM 1375 C C . GLN A 1 181 ? 6.126 -6.688 -12.255 1.00 86.00 181 GLN A C 1
ATOM 1377 O O . GLN A 1 181 ? 5.572 -6.281 -13.282 1.00 86.00 181 GLN A O 1
ATOM 1382 N N . ARG A 1 182 ? 6.801 -5.858 -11.452 1.00 85.81 182 ARG A N 1
ATOM 1383 C CA . ARG A 1 182 ? 6.956 -4.428 -11.728 1.00 85.81 182 ARG A CA 1
ATOM 1384 C C . ARG A 1 182 ? 7.784 -4.181 -12.987 1.00 85.81 182 ARG A C 1
ATOM 1386 O O . ARG A 1 182 ? 7.419 -3.292 -13.756 1.00 85.81 182 ARG A O 1
ATOM 1393 N N . ALA A 1 183 ? 8.855 -4.941 -13.200 1.00 87.06 183 ALA A N 1
ATOM 1394 C CA . ALA A 1 183 ? 9.684 -4.861 -14.399 1.00 87.06 183 ALA A CA 1
ATOM 1395 C C . ALA A 1 183 ? 8.888 -5.257 -15.653 1.00 87.06 183 ALA A C 1
ATOM 1397 O O . ALA A 1 183 ? 8.819 -4.470 -16.596 1.00 87.06 183 ALA A O 1
ATOM 1398 N N . ALA A 1 184 ? 8.174 -6.387 -15.617 1.00 85.12 184 ALA A N 1
ATOM 1399 C CA . ALA A 1 184 ? 7.325 -6.834 -16.724 1.00 85.12 184 ALA A CA 1
ATOM 1400 C C . ALA A 1 184 ? 6.216 -5.817 -17.059 1.00 85.12 184 ALA A C 1
ATOM 1402 O O . ALA A 1 1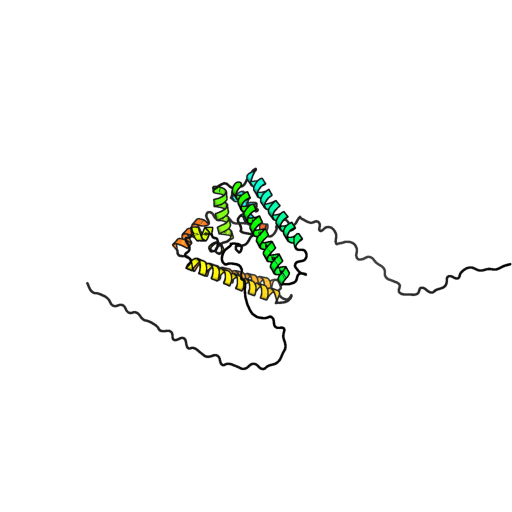84 ? 5.948 -5.517 -18.223 1.00 85.12 184 ALA A O 1
ATOM 1403 N N . GLN A 1 185 ? 5.592 -5.214 -16.038 1.00 83.75 185 GLN A N 1
ATOM 1404 C CA . GLN A 1 185 ? 4.615 -4.137 -16.241 1.00 83.75 185 GLN A CA 1
ATOM 1405 C C . GLN A 1 185 ? 5.245 -2.876 -16.854 1.00 83.75 185 GLN A C 1
ATOM 1407 O O . GLN A 1 185 ? 4.581 -2.189 -17.632 1.00 83.75 185 GLN A O 1
ATOM 1412 N N . GLN A 1 186 ? 6.489 -2.544 -16.498 1.00 84.69 186 GLN A N 1
ATOM 1413 C CA . GLN A 1 186 ? 7.213 -1.402 -17.064 1.00 84.69 186 GLN A CA 1
ATOM 1414 C C . GLN A 1 186 ? 7.557 -1.636 -18.532 1.00 84.69 186 GLN A C 1
ATOM 1416 O O . GLN A 1 186 ? 7.226 -0.786 -19.353 1.00 84.69 186 GLN A O 1
ATOM 1421 N N . GLU A 1 187 ? 8.116 -2.795 -18.867 1.00 85.06 187 GLU A N 1
ATOM 1422 C CA . GLU A 1 187 ? 8.444 -3.176 -20.242 1.00 85.06 187 GLU A CA 1
ATOM 1423 C C . GLU A 1 187 ? 7.198 -3.175 -21.137 1.00 85.06 187 GLU A C 1
ATOM 1425 O O . GLU A 1 187 ? 7.189 -2.566 -22.209 1.00 85.06 187 GLU A O 1
ATOM 1430 N N . LEU A 1 188 ? 6.091 -3.747 -20.650 1.00 81.88 188 LEU A N 1
ATOM 1431 C CA . LEU A 1 188 ? 4.821 -3.714 -21.367 1.00 81.88 188 LEU A CA 1
ATOM 1432 C C . LEU A 1 188 ? 4.340 -2.272 -21.590 1.00 81.88 188 LEU A C 1
ATOM 1434 O O . LEU A 1 188 ? 3.950 -1.918 -22.699 1.00 81.88 188 LEU A O 1
ATOM 1438 N N . MET A 1 189 ? 4.418 -1.400 -20.581 1.00 80.00 189 MET A N 1
ATOM 1439 C CA . MET A 1 189 ? 4.050 0.015 -20.731 1.00 80.00 189 MET A CA 1
ATOM 1440 C C . MET A 1 189 ? 4.978 0.792 -21.673 1.00 80.00 189 MET A C 1
ATOM 1442 O O . MET A 1 189 ? 4.519 1.702 -22.365 1.00 80.00 189 MET A O 1
ATOM 1446 N N . GLU A 1 190 ? 6.267 0.466 -21.703 1.00 82.19 190 GLU A N 1
ATOM 1447 C CA . GLU A 1 190 ? 7.237 1.063 -22.621 1.00 82.19 190 GLU A CA 1
ATOM 1448 C C . GLU A 1 190 ? 6.983 0.623 -24.062 1.00 82.19 190 GLU A C 1
ATOM 1450 O O . GLU A 1 190 ? 6.950 1.477 -24.949 1.00 82.19 190 GLU A O 1
ATOM 1455 N N . SER A 1 191 ? 6.677 -0.659 -24.288 1.00 76.50 191 SER A N 1
ATOM 1456 C CA . SER A 1 191 ? 6.312 -1.178 -25.614 1.00 76.50 191 SER A CA 1
ATOM 1457 C C . SER A 1 191 ? 5.087 -0.457 -26.198 1.00 76.50 191 SER A C 1
ATOM 1459 O O . SER A 1 191 ? 5.067 -0.099 -27.375 1.00 76.50 191 SER A O 1
ATOM 1461 N N . LEU A 1 192 ? 4.114 -0.114 -25.345 1.00 74.00 192 LEU A N 1
ATOM 1462 C CA . LEU A 1 192 ? 2.904 0.624 -25.722 1.00 74.00 192 LEU A CA 1
ATOM 1463 C C . LEU A 1 192 ? 3.140 2.118 -25.962 1.00 74.00 192 LEU A C 1
ATOM 1465 O O . LEU A 1 192 ? 2.342 2.761 -26.637 1.00 74.00 192 LEU A O 1
ATOM 1469 N N . ARG A 1 193 ? 4.201 2.697 -25.385 1.00 70.69 193 ARG A N 1
ATOM 1470 C CA . ARG A 1 193 ? 4.608 4.092 -25.636 1.00 70.69 193 ARG A CA 1
ATOM 1471 C C . ARG A 1 193 ? 5.530 4.224 -26.849 1.00 70.69 193 ARG A C 1
ATOM 1473 O O . ARG A 1 193 ? 5.569 5.299 -27.441 1.00 70.69 193 ARG A O 1
ATOM 1480 N N . GLY A 1 194 ? 6.285 3.173 -27.173 1.00 62.75 194 GLY A N 1
ATOM 1481 C CA . GLY A 1 194 ? 7.202 3.108 -28.314 1.00 62.75 194 GLY A CA 1
ATOM 1482 C C . GLY A 1 194 ? 6.517 2.771 -29.641 1.00 62.75 194 GLY A C 1
ATOM 1483 O O . GLY A 1 194 ? 6.982 3.216 -30.689 1.00 62.75 194 GLY A O 1
ATOM 1484 N N . GLY A 1 195 ? 5.390 2.053 -29.607 1.00 55.44 195 GLY A N 1
ATOM 1485 C CA . GLY A 1 195 ? 4.492 1.917 -30.753 1.00 55.44 195 GLY A CA 1
ATOM 1486 C C . GLY A 1 195 ? 3.772 3.241 -31.006 1.00 55.44 195 GLY A C 1
ATOM 1487 O O . GLY A 1 195 ? 3.072 3.744 -30.131 1.00 55.44 195 GLY A O 1
ATOM 1488 N N . GLY A 1 196 ? 3.982 3.849 -32.173 1.00 48.03 196 GLY A N 1
ATOM 1489 C CA . GLY A 1 196 ? 3.374 5.127 -32.539 1.00 48.03 196 GLY A CA 1
ATOM 1490 C C . GLY A 1 196 ? 1.838 5.118 -32.509 1.00 48.03 196 GLY A C 1
ATOM 1491 O O . GLY A 1 196 ? 1.183 4.140 -32.168 1.00 48.03 196 GLY A O 1
ATOM 1492 N N . ARG A 1 197 ? 1.258 6.248 -32.923 1.00 48.69 197 ARG A N 1
ATOM 1493 C CA . ARG A 1 197 ? -0.178 6.610 -32.962 1.00 48.69 197 ARG A CA 1
ATOM 1494 C C . ARG A 1 197 ? -1.149 5.579 -33.601 1.00 48.69 197 ARG A C 1
ATOM 1496 O O . ARG A 1 197 ? -2.344 5.850 -33.632 1.00 48.69 197 ARG A O 1
ATOM 1503 N N . GLU A 1 198 ? -0.665 4.432 -34.073 1.00 46.34 198 GLU A N 1
ATOM 1504 C CA . GLU A 1 198 ? -1.430 3.235 -34.465 1.00 46.34 198 GLU A CA 1
ATOM 1505 C C . GLU A 1 198 ? -1.932 2.396 -33.275 1.00 46.34 198 GLU A C 1
ATOM 1507 O O . GLU A 1 198 ? -2.818 1.564 -33.453 1.00 46.34 198 GLU A O 1
ATOM 1512 N N . GLY A 1 199 ? -1.455 2.647 -32.048 1.00 48.94 199 GLY A N 1
ATOM 1513 C CA . GLY A 1 199 ? -1.974 2.052 -30.807 1.00 48.94 199 GLY A CA 1
ATOM 1514 C C . GLY A 1 199 ? -3.361 2.578 -30.412 1.00 48.94 199 GLY A C 1
ATOM 1515 O O . GLY A 1 199 ? -3.528 3.186 -29.354 1.00 48.94 199 GLY A O 1
ATOM 1516 N N . GLY A 1 200 ? -4.354 2.397 -31.283 1.00 58.31 200 GLY A N 1
ATOM 1517 C CA . GLY A 1 200 ? -5.749 2.754 -31.042 1.00 58.31 200 GLY A CA 1
ATOM 1518 C C . GLY A 1 200 ? -6.373 2.008 -29.852 1.00 58.31 200 GLY A C 1
ATOM 1519 O O . GLY A 1 200 ? -5.706 1.350 -29.054 1.00 58.31 200 GLY A O 1
ATOM 1520 N N . ARG A 1 201 ? -7.706 2.085 -29.736 1.00 58.72 201 ARG A N 1
ATOM 1521 C CA . ARG A 1 201 ? -8.493 1.385 -28.697 1.00 58.72 201 ARG A CA 1
ATOM 1522 C C . ARG A 1 201 ? -8.133 -0.106 -28.560 1.00 58.72 201 ARG A C 1
ATOM 1524 O O . ARG A 1 201 ? -8.212 -0.620 -27.449 1.00 58.72 201 ARG A O 1
ATOM 1531 N N . GLU A 1 202 ? -7.732 -0.750 -29.654 1.00 59.75 202 GLU A N 1
ATOM 1532 C CA . GLU A 1 202 ? -7.384 -2.175 -29.738 1.00 59.75 202 GLU A CA 1
ATOM 1533 C C . GLU A 1 202 ? -6.032 -2.500 -29.089 1.00 59.75 202 GLU A C 1
ATOM 1535 O O . GLU A 1 202 ? -5.988 -3.357 -28.212 1.00 59.75 202 GLU A O 1
ATOM 1540 N N . GLY A 1 203 ? -4.966 -1.739 -29.371 1.00 72.12 203 GLY A N 1
ATOM 1541 C CA . GLY A 1 203 ? -3.675 -1.916 -28.686 1.00 72.12 203 GLY A CA 1
ATOM 1542 C C . GLY A 1 203 ? -3.769 -1.661 -27.176 1.00 72.12 203 GLY A C 1
ATOM 1543 O O . GLY A 1 203 ? -3.100 -2.307 -26.373 1.00 72.12 203 GLY A O 1
ATOM 1544 N N . PHE A 1 204 ? -4.671 -0.767 -26.755 1.00 73.19 204 PHE A N 1
ATOM 1545 C CA . PHE A 1 204 ? -4.958 -0.546 -25.337 1.00 73.19 204 PHE A CA 1
ATOM 1546 C C . PHE A 1 204 ? -5.816 -1.656 -24.703 1.00 73.19 204 PHE A C 1
ATOM 1548 O O . PHE A 1 204 ? -5.722 -1.875 -23.494 1.00 73.19 204 PHE A O 1
ATOM 1555 N N . ALA A 1 205 ? -6.656 -2.345 -25.478 1.00 80.19 205 ALA A N 1
ATOM 1556 C CA . ALA A 1 205 ? -7.415 -3.500 -25.006 1.00 80.19 205 ALA A CA 1
ATOM 1557 C C . ALA A 1 205 ? -6.496 -4.718 -24.823 1.00 80.19 205 ALA A C 1
ATOM 1559 O O . ALA A 1 205 ? -6.480 -5.299 -23.741 1.00 80.19 205 ALA A O 1
ATOM 1560 N N . GLU A 1 206 ? -5.648 -5.013 -25.809 1.00 80.38 206 GLU A N 1
ATOM 1561 C CA . GLU A 1 206 ? -4.659 -6.096 -25.738 1.00 80.38 206 GLU A CA 1
ATOM 1562 C C . GLU A 1 206 ? -3.642 -5.859 -24.607 1.00 80.38 206 GLU A C 1
ATOM 1564 O O . GLU A 1 206 ? -3.316 -6.757 -23.832 1.00 80.38 206 GLU A O 1
ATOM 1569 N N . ALA A 1 207 ? -3.198 -4.611 -24.428 1.00 80.94 207 ALA A N 1
ATOM 1570 C CA . ALA A 1 207 ? -2.382 -4.211 -23.286 1.00 80.94 207 ALA A CA 1
ATOM 1571 C C . ALA A 1 207 ? -3.038 -4.523 -21.939 1.00 80.94 207 ALA A C 1
ATOM 1573 O O . ALA A 1 207 ? -2.375 -4.973 -21.007 1.00 80.94 207 ALA A O 1
ATOM 1574 N N . ARG A 1 208 ? -4.339 -4.239 -21.810 1.00 82.81 208 ARG A N 1
ATOM 1575 C CA . ARG A 1 208 ? -5.080 -4.502 -20.572 1.00 82.81 208 ARG A CA 1
ATOM 1576 C C . ARG A 1 208 ? -5.152 -5.991 -20.287 1.00 82.81 208 ARG A C 1
ATOM 1578 O O . ARG A 1 208 ? -4.921 -6.365 -19.143 1.00 82.81 208 ARG A O 1
ATOM 1585 N N . GLU A 1 209 ? -5.422 -6.800 -21.304 1.00 87.00 209 GLU A N 1
ATOM 1586 C CA . GLU A 1 209 ? -5.461 -8.256 -21.182 1.00 87.00 209 GLU A CA 1
ATOM 1587 C C . GLU A 1 209 ? -4.097 -8.811 -20.754 1.00 87.00 209 GLU A C 1
ATOM 1589 O O . GLU A 1 209 ? -4.016 -9.532 -19.762 1.00 87.00 209 GLU A O 1
ATOM 1594 N N . LYS A 1 210 ? -3.003 -8.372 -21.393 1.00 85.69 210 LYS A N 1
ATOM 1595 C CA . LYS A 1 210 ? -1.634 -8.754 -21.000 1.00 85.69 210 LYS A CA 1
ATOM 1596 C C . LYS A 1 210 ? -1.299 -8.335 -19.566 1.00 85.69 210 LYS A C 1
ATOM 1598 O O . LYS A 1 210 ? -0.722 -9.118 -18.818 1.00 85.69 210 LYS A O 1
ATOM 1603 N N . ILE A 1 211 ? -1.687 -7.127 -19.144 1.00 84.88 211 ILE A N 1
ATOM 1604 C CA . ILE A 1 211 ? -1.502 -6.673 -17.753 1.00 84.88 211 ILE A CA 1
ATOM 1605 C C . ILE A 1 211 ? -2.305 -7.541 -16.780 1.00 84.88 211 ILE A C 1
ATOM 1607 O O . ILE A 1 211 ? -1.823 -7.828 -15.685 1.00 84.88 211 ILE A O 1
ATOM 1611 N N . GLU A 1 212 ? -3.534 -7.915 -17.131 1.00 88.06 212 GLU A N 1
ATOM 1612 C CA . GLU A 1 212 ? -4.382 -8.752 -16.285 1.00 88.06 212 GLU A CA 1
ATOM 1613 C C . GLU A 1 212 ? -3.829 -10.175 -16.167 1.00 88.06 212 GLU A C 1
ATOM 1615 O O . GLU A 1 212 ? -3.752 -10.693 -15.055 1.00 88.06 212 GLU A O 1
ATOM 1620 N N . ALA A 1 213 ? -3.378 -10.767 -17.273 1.00 89.25 213 ALA A N 1
ATOM 1621 C CA . ALA A 1 213 ? -2.729 -12.074 -17.284 1.00 89.25 213 ALA A CA 1
ATOM 1622 C C . ALA A 1 213 ? -1.463 -12.077 -16.412 1.00 89.25 213 ALA A C 1
ATOM 1624 O O . ALA A 1 213 ? -1.354 -12.893 -15.500 1.00 89.25 213 ALA A O 1
ATOM 1625 N N . LEU A 1 214 ? -0.573 -11.092 -16.600 1.00 88.06 214 LEU A N 1
ATOM 1626 C CA . LEU A 1 214 ? 0.629 -10.926 -15.773 1.00 88.06 214 LEU A CA 1
ATOM 1627 C C . LEU A 1 214 ? 0.292 -10.778 -14.284 1.00 88.06 214 LEU A C 1
ATOM 1629 O O . LEU A 1 214 ? 1.015 -11.283 -13.426 1.00 88.06 214 LEU A O 1
ATOM 1633 N N . ARG A 1 215 ? -0.799 -10.071 -13.958 1.00 86.44 215 ARG A N 1
ATOM 1634 C CA . ARG A 1 215 ? -1.273 -9.955 -12.573 1.00 86.44 215 ARG A CA 1
ATOM 1635 C C . ARG A 1 215 ? -1.725 -11.300 -12.026 1.00 86.44 215 ARG A C 1
ATOM 1637 O O . ARG A 1 215 ? -1.209 -11.686 -10.991 1.00 86.44 215 ARG A O 1
ATOM 1644 N N . LYS A 1 216 ? -2.612 -12.019 -12.719 1.00 89.75 216 LYS A N 1
ATOM 1645 C CA . LYS A 1 216 ? -3.104 -13.332 -12.267 1.00 89.75 216 LYS A CA 1
ATOM 1646 C C . LYS A 1 216 ? -1.959 -14.313 -12.029 1.00 89.75 216 LYS A C 1
ATOM 1648 O O . LYS A 1 216 ? -1.882 -14.900 -10.959 1.00 89.75 216 LYS A O 1
ATOM 1653 N N . GLU A 1 217 ? -1.024 -14.400 -12.971 1.00 90.38 217 GLU A N 1
ATOM 1654 C CA . GLU A 1 217 ? 0.142 -15.277 -12.845 1.00 90.38 217 GLU A CA 1
ATOM 1655 C C . GLU A 1 217 ? 1.026 -14.895 -11.643 1.00 90.38 217 GLU A C 1
ATOM 1657 O O . GLU A 1 217 ? 1.477 -15.757 -10.890 1.00 90.38 217 GLU A O 1
ATOM 1662 N N . SER A 1 218 ? 1.263 -13.596 -11.427 1.00 88.88 218 SER A N 1
ATOM 1663 C CA . SER A 1 218 ? 2.020 -13.132 -10.255 1.00 88.88 218 SER A CA 1
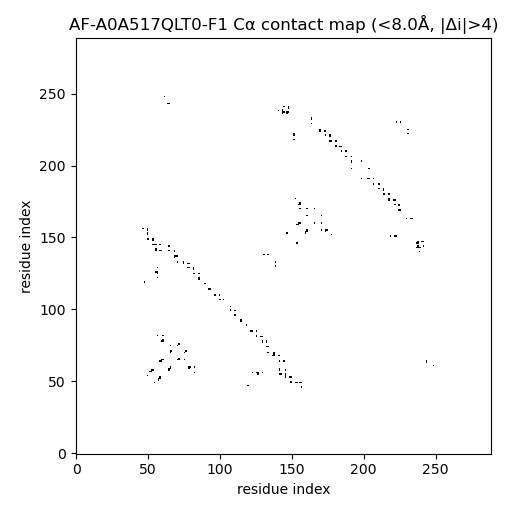ATOM 1664 C C . SER A 1 218 ? 1.291 -13.446 -8.951 1.00 88.88 218 SER A C 1
ATOM 1666 O O . SER A 1 218 ? 1.922 -13.861 -7.983 1.00 88.88 218 SER A O 1
ATOM 1668 N N . ASP A 1 219 ? -0.026 -13.244 -8.919 1.00 89.62 219 ASP A N 1
ATOM 1669 C CA . ASP A 1 219 ? -0.854 -13.470 -7.740 1.00 89.62 219 ASP A CA 1
ATOM 1670 C C . ASP A 1 219 ? -0.863 -14.960 -7.359 1.00 89.62 219 ASP A C 1
ATOM 1672 O O . ASP A 1 219 ? -0.741 -15.291 -6.179 1.00 89.62 219 ASP A O 1
ATOM 1676 N N . GLU A 1 220 ? -0.918 -15.862 -8.343 1.00 92.56 220 GLU A N 1
ATOM 1677 C CA . GLU A 1 220 ? -0.785 -17.310 -8.140 1.00 92.56 220 GLU A CA 1
ATOM 1678 C C . GLU A 1 220 ? 0.589 -17.685 -7.572 1.00 92.56 220 GLU A C 1
ATOM 1680 O O . GLU A 1 220 ? 0.666 -18.407 -6.574 1.00 92.56 220 GLU A O 1
ATOM 1685 N N . LYS A 1 221 ? 1.675 -17.151 -8.151 1.00 93.94 221 LYS A N 1
ATOM 1686 C CA . LYS A 1 221 ? 3.043 -17.393 -7.660 1.00 93.94 221 LYS A CA 1
ATOM 1687 C C . LYS A 1 221 ? 3.229 -16.894 -6.230 1.00 93.94 221 LYS A C 1
ATOM 1689 O O . LYS A 1 221 ? 3.779 -17.616 -5.405 1.00 93.94 221 LYS A O 1
ATOM 1694 N N . LEU A 1 222 ? 2.733 -15.698 -5.917 1.00 93.88 222 LEU A N 1
ATOM 1695 C CA . LEU A 1 222 ? 2.801 -15.121 -4.573 1.00 93.88 222 LEU A CA 1
ATOM 1696 C C . LEU A 1 222 ? 1.983 -15.933 -3.559 1.00 93.88 222 LEU A C 1
ATOM 1698 O O . LEU A 1 222 ? 2.462 -16.204 -2.462 1.00 93.88 222 LEU A O 1
ATOM 1702 N N . MET A 1 223 ? 0.780 -16.387 -3.926 1.00 93.94 223 MET A N 1
ATOM 1703 C CA . MET A 1 223 ? -0.023 -17.265 -3.066 1.00 93.94 223 MET A CA 1
ATOM 1704 C C . MET A 1 223 ? 0.649 -18.621 -2.824 1.00 93.94 223 MET A C 1
ATOM 1706 O O . MET A 1 223 ? 0.483 -19.189 -1.745 1.00 93.94 223 MET A O 1
ATOM 1710 N N . ALA A 1 224 ? 1.407 -19.142 -3.791 1.00 96.00 224 ALA A N 1
ATOM 1711 C CA . ALA A 1 224 ? 2.137 -20.400 -3.653 1.00 96.00 224 ALA A CA 1
ATOM 1712 C C . ALA A 1 224 ? 3.333 -20.315 -2.686 1.00 96.00 224 ALA A C 1
ATOM 1714 O O . ALA A 1 224 ? 3.761 -21.347 -2.172 1.00 96.00 224 ALA A O 1
ATOM 1715 N N . VAL A 1 225 ? 3.847 -19.112 -2.396 1.00 96.75 225 VAL A N 1
ATOM 1716 C CA . VAL A 1 225 ? 4.890 -18.902 -1.371 1.00 96.75 225 VAL A CA 1
ATOM 1717 C C . VAL A 1 225 ? 4.344 -19.132 0.043 1.00 96.75 225 VAL A C 1
ATOM 1719 O O . VAL A 1 225 ? 5.093 -19.495 0.952 1.00 96.75 225 VAL A O 1
ATOM 1722 N N . LEU A 1 226 ? 3.040 -18.933 0.244 1.00 96.75 226 LEU A N 1
ATOM 1723 C CA . LEU A 1 226 ? 2.394 -19.090 1.541 1.00 96.75 226 LEU A CA 1
ATOM 1724 C C . LEU A 1 226 ? 2.054 -20.552 1.838 1.00 96.75 226 LEU A C 1
ATOM 1726 O O . LEU A 1 226 ? 1.583 -21.300 0.979 1.00 96.75 226 LEU A O 1
ATOM 1730 N N . THR A 1 227 ? 2.190 -20.928 3.107 1.00 97.81 227 THR A N 1
ATOM 1731 C CA . THR A 1 227 ? 1.614 -22.173 3.635 1.00 97.81 227 THR A CA 1
ATOM 1732 C C . THR A 1 227 ? 0.087 -22.086 3.687 1.00 97.81 227 THR A C 1
ATOM 1734 O O . THR A 1 227 ? -0.488 -20.997 3.720 1.00 97.81 227 THR A O 1
ATOM 1737 N N . ASP A 1 228 ? -0.603 -23.223 3.761 1.00 97.50 228 ASP A N 1
ATOM 1738 C CA . ASP A 1 228 ? -2.073 -23.232 3.822 1.00 97.50 228 ASP A CA 1
ATOM 1739 C C . ASP A 1 228 ? -2.624 -22.555 5.089 1.00 97.50 228 ASP A C 1
ATOM 1741 O O . ASP A 1 228 ? -3.656 -21.879 5.042 1.00 97.50 228 ASP A O 1
ATOM 1745 N N . SER A 1 229 ? -1.884 -22.639 6.201 1.00 96.75 229 SER A N 1
ATOM 1746 C CA . SER A 1 229 ? -2.178 -21.881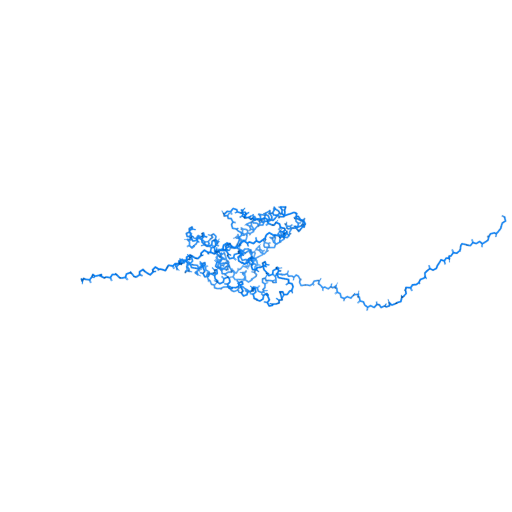 7.424 1.00 96.75 229 SER A CA 1
ATOM 1747 C C . SER A 1 229 ? -2.087 -20.368 7.182 1.00 96.75 229 SER A C 1
ATOM 1749 O O . SER A 1 229 ? -3.021 -19.628 7.494 1.00 96.75 229 SER A O 1
ATOM 1751 N N . GLN A 1 230 ? -1.017 -19.898 6.530 1.00 97.50 230 GLN A N 1
ATOM 1752 C CA . GLN A 1 230 ? -0.846 -18.480 6.190 1.00 97.50 230 GLN A CA 1
ATOM 1753 C C . GLN A 1 230 ? -1.906 -17.987 5.198 1.00 97.50 230 GLN A C 1
ATOM 1755 O O . GLN A 1 230 ? -2.420 -16.884 5.369 1.00 97.50 230 GLN A O 1
ATOM 1760 N N . LYS A 1 231 ? -2.292 -18.795 4.199 1.00 96.19 231 LYS A N 1
ATOM 1761 C CA . LYS A 1 231 ? -3.391 -18.459 3.273 1.00 96.19 231 LYS A CA 1
ATOM 1762 C C . LYS A 1 231 ? -4.714 -18.274 4.017 1.00 96.19 231 LYS A C 1
ATOM 1764 O O . LYS A 1 231 ? -5.443 -17.324 3.735 1.00 96.19 231 LYS A O 1
ATOM 1769 N N . THR A 1 232 ? -4.999 -19.153 4.979 1.00 96.38 232 THR A N 1
ATOM 1770 C CA . THR A 1 232 ? -6.204 -19.077 5.818 1.00 96.38 232 THR A CA 1
ATOM 1771 C C . THR A 1 232 ? -6.181 -17.817 6.682 1.00 96.38 232 THR A C 1
ATOM 1773 O O . THR A 1 232 ? -7.104 -17.008 6.605 1.00 96.38 232 THR A O 1
ATOM 1776 N N . LYS A 1 233 ? -5.074 -17.569 7.396 1.00 96.25 233 LYS A N 1
ATOM 1777 C CA . LYS A 1 233 ? -4.880 -16.361 8.216 1.00 96.25 233 LYS A CA 1
ATOM 1778 C C . LYS A 1 233 ? -5.002 -15.084 7.378 1.00 96.25 233 LYS A C 1
ATOM 1780 O O . LYS A 1 233 ? -5.665 -14.134 7.781 1.00 96.25 233 LYS A O 1
ATOM 1785 N N . PHE A 1 234 ? -4.440 -15.070 6.169 1.00 95.38 234 PHE A N 1
ATOM 1786 C CA . PHE A 1 234 ? -4.549 -13.940 5.244 1.00 95.38 234 PHE A CA 1
ATOM 1787 C C . PHE A 1 234 ? -5.991 -13.689 4.781 1.00 95.38 234 PHE A C 1
ATOM 1789 O O . PHE A 1 234 ? -6.397 -12.536 4.633 1.00 95.38 234 PHE A O 1
ATOM 1796 N N . ALA A 1 235 ? -6.783 -14.744 4.567 1.00 94.12 235 ALA A N 1
ATOM 1797 C CA . ALA A 1 235 ? -8.202 -14.616 4.247 1.00 94.12 235 ALA A CA 1
ATOM 1798 C C . ALA A 1 235 ? -9.007 -14.059 5.434 1.00 94.12 235 ALA A C 1
ATOM 1800 O O . ALA A 1 235 ? -9.801 -13.138 5.249 1.00 94.12 235 ALA A O 1
ATOM 1801 N N . GLU A 1 236 ? -8.754 -14.544 6.650 1.00 95.06 236 GLU A N 1
ATOM 1802 C CA . GLU A 1 236 ? -9.394 -14.046 7.877 1.00 95.06 236 GLU A CA 1
ATOM 1803 C C . GLU A 1 236 ? -9.062 -12.574 8.144 1.00 95.06 236 GLU A C 1
ATOM 1805 O O . GLU A 1 236 ? -9.945 -11.774 8.464 1.00 95.06 236 GLU A O 1
ATOM 1810 N N . MET A 1 237 ? -7.800 -12.184 7.936 1.00 94.56 237 MET A N 1
ATOM 1811 C CA . MET A 1 237 ? -7.338 -10.806 8.102 1.00 94.56 237 MET A CA 1
ATOM 1812 C C . MET A 1 237 ? -8.071 -9.809 7.199 1.00 94.56 237 MET A C 1
ATOM 1814 O O . MET A 1 237 ? -8.149 -8.632 7.548 1.00 94.56 237 MET A O 1
ATOM 1818 N N . LYS A 1 238 ? -8.616 -10.242 6.052 1.00 93.44 238 LYS A N 1
ATOM 1819 C CA . LYS A 1 238 ? -9.386 -9.368 5.149 1.00 93.44 238 LYS A CA 1
ATOM 1820 C C . LYS A 1 238 ? -10.740 -8.981 5.735 1.00 93.44 238 LYS A C 1
ATOM 1822 O O . LYS A 1 238 ? -11.280 -7.950 5.344 1.00 93.44 238 LYS A O 1
ATOM 1827 N N . GLY A 1 239 ? -11.277 -9.748 6.681 1.00 94.62 239 GLY A N 1
ATOM 1828 C CA . GLY A 1 239 ? -12.568 -9.473 7.304 1.00 94.62 239 GLY A CA 1
ATOM 1829 C C . GLY A 1 239 ? -13.733 -9.441 6.307 1.00 94.62 239 GLY A C 1
ATOM 1830 O O . GLY A 1 239 ? -13.714 -10.097 5.267 1.00 94.62 239 GLY A O 1
ATOM 1831 N N . LYS A 1 240 ? -14.779 -8.673 6.638 1.00 94.50 240 LYS A N 1
ATOM 1832 C CA . LYS A 1 240 ? -16.002 -8.589 5.820 1.00 94.50 240 LYS A CA 1
ATOM 1833 C C . LYS A 1 240 ? -15.706 -7.977 4.441 1.00 94.50 240 LYS A C 1
ATOM 1835 O O . LYS A 1 240 ? -15.084 -6.910 4.423 1.00 94.50 240 LYS A O 1
ATOM 1840 N N . PRO A 1 241 ? -16.183 -8.555 3.323 1.00 94.50 241 PRO A N 1
ATOM 1841 C CA . PRO A 1 241 ? -16.010 -7.975 1.991 1.00 94.50 241 PRO A CA 1
ATOM 1842 C C . PRO A 1 241 ? -16.448 -6.509 1.924 1.00 94.50 241 PRO A C 1
ATOM 1844 O O . PRO A 1 241 ? -17.432 -6.120 2.552 1.00 94.50 241 PRO A O 1
ATOM 1847 N N . PHE A 1 242 ? -15.701 -5.699 1.182 1.00 93.56 242 PHE A N 1
ATOM 1848 C CA . PHE A 1 242 ? -15.992 -4.296 0.929 1.00 93.56 242 PHE A CA 1
ATOM 1849 C C . PHE A 1 242 ? -15.650 -3.943 -0.518 1.00 93.56 242 PHE A C 1
ATOM 1851 O O . PHE A 1 242 ? -14.487 -3.957 -0.938 1.00 93.56 242 PHE A O 1
ATOM 1858 N N . GLU A 1 243 ? -16.678 -3.596 -1.284 1.00 89.44 243 GLU A N 1
ATOM 1859 C CA . GLU A 1 243 ? -16.532 -3.191 -2.675 1.00 89.44 243 GLU A CA 1
ATOM 1860 C C . GLU A 1 243 ? -16.441 -1.672 -2.779 1.00 89.44 243 GLU A C 1
ATOM 1862 O O . GLU A 1 243 ? -17.398 -0.943 -2.534 1.00 89.44 243 GLU A O 1
ATOM 1867 N N . LEU A 1 244 ? -15.264 -1.193 -3.175 1.00 85.50 244 LEU A N 1
ATOM 1868 C CA . LEU A 1 244 ? -15.035 0.221 -3.419 1.00 85.50 244 LEU A CA 1
ATOM 1869 C C . LEU A 1 244 ? -15.356 0.554 -4.876 1.00 85.50 244 LEU A C 1
ATOM 1871 O O . LEU A 1 244 ? -14.729 0.012 -5.793 1.00 85.50 244 LEU A O 1
ATOM 1875 N N . GLU A 1 245 ? -16.264 1.499 -5.120 1.00 80.56 245 GLU A N 1
ATOM 1876 C CA . GLU A 1 245 ? -16.572 1.929 -6.487 1.00 80.56 245 GLU A CA 1
ATOM 1877 C C . GLU A 1 245 ? -15.406 2.736 -7.094 1.00 80.56 245 GLU A C 1
ATOM 1879 O O . GLU A 1 245 ? -15.352 3.972 -7.064 1.00 80.56 245 GLU A O 1
ATOM 1884 N N . ARG A 1 246 ? -14.463 2.029 -7.727 1.00 66.81 246 ARG A N 1
ATOM 1885 C CA . ARG A 1 246 ? -13.248 2.599 -8.346 1.00 66.81 246 ARG A CA 1
ATOM 1886 C C . ARG A 1 246 ? -13.543 3.657 -9.419 1.00 66.81 246 ARG A C 1
ATOM 1888 O O . ARG A 1 246 ? -12.716 4.534 -9.675 1.00 66.81 246 ARG A O 1
ATOM 1895 N N . SER A 1 247 ? -14.734 3.624 -10.017 1.00 58.66 247 SER A N 1
ATOM 1896 C CA . SER A 1 247 ? -15.220 4.631 -10.971 1.00 58.66 247 SER A CA 1
ATOM 1897 C C . SER A 1 247 ? -15.338 6.035 -10.366 1.00 58.66 247 SER A C 1
ATOM 1899 O O . SER A 1 247 ? -15.147 7.017 -11.086 1.00 58.66 247 SER A O 1
ATOM 1901 N N . ARG A 1 248 ? -15.601 6.142 -9.055 1.00 51.44 248 ARG A N 1
ATOM 1902 C CA . ARG A 1 248 ? -15.624 7.423 -8.326 1.00 51.44 248 ARG A CA 1
ATOM 1903 C C . ARG A 1 248 ? -14.222 7.881 -7.927 1.00 51.44 248 ARG A C 1
ATOM 1905 O O . ARG A 1 248 ? -13.935 9.066 -7.952 1.00 51.44 248 ARG A O 1
ATOM 1912 N N . MET A 1 249 ? -13.307 6.942 -7.691 1.00 50.44 249 MET A N 1
ATOM 1913 C CA . MET A 1 249 ? -11.901 7.220 -7.364 1.00 50.44 249 MET A CA 1
ATOM 1914 C C . MET A 1 249 ? -11.107 7.817 -8.545 1.00 50.44 249 MET A C 1
ATOM 1916 O O . MET A 1 249 ? -10.203 8.624 -8.353 1.00 50.44 249 MET A O 1
ATOM 1920 N N . ARG A 1 250 ? -11.458 7.460 -9.790 1.00 46.66 250 ARG A N 1
ATOM 1921 C CA . ARG A 1 250 ? -10.832 8.001 -11.017 1.00 46.66 250 ARG A CA 1
ATOM 1922 C C . ARG A 1 250 ? -11.343 9.389 -11.415 1.00 46.66 250 ARG A C 1
ATOM 1924 O O . ARG A 1 250 ? -10.693 10.077 -12.203 1.00 46.66 250 ARG A O 1
ATOM 1931 N N . ARG A 1 251 ? -12.503 9.782 -10.888 1.00 38.34 251 ARG A N 1
ATOM 1932 C CA . ARG A 1 251 ? -13.038 11.142 -10.948 1.00 38.34 251 ARG A CA 1
ATOM 1933 C C . ARG A 1 251 ? -12.748 11.827 -9.618 1.00 38.34 251 ARG A C 1
ATOM 1935 O O . ARG A 1 251 ? -13.669 12.249 -8.938 1.00 38.34 251 ARG A O 1
ATOM 1942 N N . GLY A 1 252 ? -11.471 11.935 -9.246 1.00 40.72 252 GLY A N 1
ATOM 1943 C CA . GLY A 1 252 ? -11.108 12.987 -8.300 1.00 40.72 252 GLY A CA 1
ATOM 1944 C C . GLY A 1 252 ? -11.706 14.282 -8.833 1.00 40.72 252 GLY A C 1
ATOM 1945 O O . GLY A 1 252 ? -11.595 14.505 -10.043 1.00 40.72 252 GLY A O 1
ATOM 1946 N N . ASP A 1 253 ? -12.398 15.023 -7.970 1.00 41.94 253 ASP A N 1
ATOM 1947 C CA . ASP A 1 253 ? -13.054 16.297 -8.236 1.00 41.94 253 ASP A CA 1
ATOM 1948 C C . ASP A 1 253 ? -12.275 17.105 -9.271 1.00 41.94 253 ASP A C 1
ATOM 1950 O O . ASP A 1 253 ? -11.347 17.855 -8.967 1.00 41.94 253 ASP A O 1
ATOM 1954 N N . ARG A 1 254 ? -12.624 16.914 -10.543 1.00 40.81 254 ARG A N 1
ATOM 1955 C CA . ARG A 1 254 ? -12.390 17.931 -11.544 1.00 40.81 254 ARG A CA 1
ATOM 1956 C C . ARG A 1 254 ? -13.501 18.910 -11.234 1.00 40.81 254 ARG A C 1
ATOM 1958 O O . ARG A 1 254 ? -14.652 18.500 -11.395 1.00 40.81 254 ARG A O 1
ATOM 1965 N N . PRO A 1 255 ? -13.192 20.138 -10.783 1.00 39.16 255 PRO A N 1
ATOM 1966 C CA . PRO A 1 255 ? -14.201 21.171 -10.686 1.00 39.16 255 PRO A CA 1
ATOM 1967 C C . PRO A 1 255 ? -14.980 21.156 -11.996 1.00 39.16 255 PRO A C 1
ATOM 1969 O O . PRO A 1 255 ? -14.397 21.209 -13.087 1.00 39.16 255 PRO A O 1
ATOM 1972 N N . GLN A 1 256 ? -16.278 20.917 -11.868 1.00 39.53 256 GLN A N 1
ATOM 1973 C CA . GLN A 1 256 ? -17.228 20.899 -12.956 1.00 39.53 256 GLN A CA 1
ATOM 1974 C C . GLN A 1 256 ? -17.135 22.261 -13.654 1.00 39.53 256 GLN A C 1
ATOM 1976 O O . GLN A 1 256 ? -17.663 23.242 -13.163 1.00 39.53 256 GLN A O 1
ATOM 1981 N N . GLY A 1 257 ? -16.400 22.302 -14.763 1.00 36.28 257 GLY A N 1
ATOM 1982 C CA . GLY A 1 257 ? -16.500 23.296 -15.825 1.00 36.28 257 GLY A CA 1
ATOM 1983 C C . GLY A 1 257 ? -16.458 24.771 -15.427 1.00 36.28 257 GLY A C 1
ATOM 1984 O O . GLY A 1 257 ? -17.499 25.379 -15.246 1.00 36.28 257 GLY A O 1
ATOM 1985 N N . ASP A 1 258 ? -15.283 25.377 -15.591 1.00 39.56 258 ASP A N 1
ATOM 1986 C CA . ASP A 1 258 ? -15.200 26.673 -16.276 1.00 39.56 258 ASP A CA 1
ATOM 1987 C C . ASP A 1 258 ? -14.462 26.505 -17.618 1.00 39.56 258 ASP A C 1
ATOM 1989 O O . ASP A 1 258 ? -13.435 27.102 -17.930 1.00 39.56 258 ASP A O 1
ATOM 1993 N N . ARG A 1 259 ? -14.974 25.565 -18.426 1.00 47.12 259 ARG A N 1
ATOM 1994 C CA . ARG A 1 259 ? -14.750 25.540 -19.880 1.00 47.12 259 ARG A CA 1
ATOM 1995 C C . ARG A 1 259 ? -15.939 26.204 -20.577 1.00 47.12 259 ARG A C 1
ATOM 1997 O O . ARG A 1 259 ? -16.507 25.640 -21.505 1.00 47.12 259 ARG A O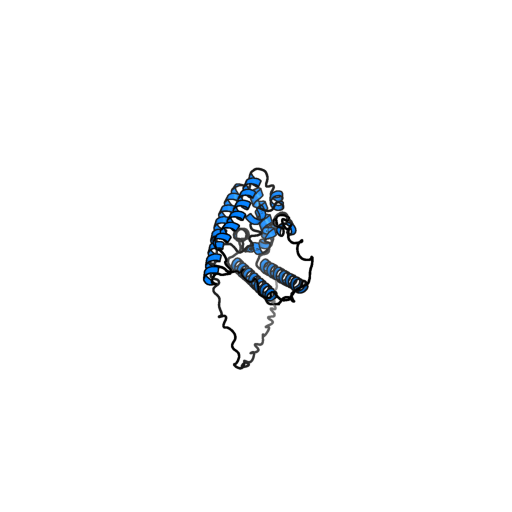 1
ATOM 2004 N N . GLY A 1 260 ? -16.319 27.394 -20.126 1.00 37.81 260 GLY A N 1
ATOM 2005 C CA . GLY A 1 260 ? -17.038 28.355 -20.952 1.00 37.81 260 GLY A CA 1
ATOM 2006 C C . GLY A 1 260 ? -16.016 29.319 -21.546 1.00 37.81 260 GLY A C 1
ATOM 2007 O O . GLY A 1 260 ? -15.399 30.070 -20.805 1.00 37.81 260 GLY A O 1
ATOM 2008 N N . GLY A 1 261 ? -15.789 29.286 -22.864 1.00 38.16 261 GLY A N 1
ATOM 2009 C CA . GLY A 1 261 ? -15.012 30.348 -23.525 1.00 38.16 261 GLY A CA 1
ATOM 2010 C C . GLY A 1 261 ? -13.949 29.929 -24.542 1.00 38.16 261 GLY A C 1
ATOM 2011 O O . GLY A 1 261 ? -12.887 30.538 -24.603 1.00 38.16 261 GLY A O 1
ATOM 2012 N N . ARG A 1 262 ? -14.203 28.928 -25.389 1.00 44.22 262 ARG A N 1
ATOM 2013 C CA . ARG A 1 262 ? -13.564 28.871 -26.720 1.00 44.22 262 ARG A CA 1
ATOM 2014 C C . ARG A 1 262 ? -14.582 28.399 -27.744 1.00 44.22 262 ARG A C 1
ATOM 2016 O O . ARG A 1 262 ? -14.685 27.214 -28.033 1.00 44.22 262 ARG A O 1
ATOM 2023 N N . GLY A 1 263 ? -15.348 29.351 -28.259 1.00 39.69 263 GLY A N 1
ATOM 2024 C CA . GLY A 1 263 ? -16.340 29.081 -29.291 1.00 39.69 263 GLY A CA 1
ATOM 2025 C C . GLY A 1 263 ? -17.189 30.294 -29.641 1.00 39.69 263 GLY A C 1
ATOM 2026 O O . GLY A 1 263 ? -18.396 30.197 -29.529 1.00 39.69 263 GLY A O 1
ATOM 2027 N N . ALA A 1 264 ? -16.566 31.419 -30.008 1.00 39.81 264 ALA A N 1
ATOM 2028 C CA . ALA A 1 264 ? -17.161 32.463 -30.854 1.00 39.81 264 ALA A CA 1
ATOM 2029 C C . ALA A 1 264 ? -16.135 33.587 -31.067 1.00 39.81 264 ALA A C 1
ATOM 2031 O O . ALA A 1 264 ? -16.113 34.535 -30.297 1.00 39.81 264 ALA A O 1
ATOM 2032 N N . ASN A 1 265 ? -15.231 33.440 -32.040 1.00 39.38 265 ASN A N 1
ATOM 2033 C CA . ASN A 1 265 ? -14.934 34.501 -33.016 1.00 39.38 265 ASN A CA 1
ATOM 2034 C C . ASN A 1 265 ? -13.908 33.987 -34.040 1.00 39.38 265 ASN A C 1
ATOM 2036 O O . ASN A 1 265 ? -12.706 34.235 -33.942 1.00 39.38 265 ASN A O 1
ATOM 2040 N N . ARG A 1 266 ? -14.367 33.188 -35.002 1.00 43.56 266 ARG A N 1
ATOM 2041 C CA . ARG A 1 266 ? -13.623 32.970 -36.244 1.00 43.56 266 ARG A CA 1
ATOM 2042 C C . ARG A 1 266 ? -14.623 32.619 -37.336 1.00 43.56 266 ARG A C 1
ATOM 2044 O O . ARG A 1 266 ? -14.974 31.453 -37.477 1.00 43.56 266 ARG A O 1
ATOM 2051 N N . GLY A 1 267 ? -15.059 33.629 -38.087 1.00 32.62 267 GLY A N 1
ATOM 2052 C CA . GLY A 1 267 ? -15.667 33.389 -39.393 1.00 32.62 267 GLY A CA 1
ATOM 2053 C C . GLY A 1 267 ? -16.772 34.338 -39.842 1.00 32.62 267 GLY A C 1
ATOM 2054 O O . GLY A 1 267 ? -17.824 33.840 -40.193 1.00 32.62 267 GLY A O 1
ATOM 2055 N N . GLU A 1 268 ? -16.516 35.642 -39.925 1.00 33.91 268 GLU A N 1
ATOM 2056 C CA . GLU A 1 268 ? -17.147 36.563 -40.891 1.00 33.91 268 GLU A CA 1
ATOM 2057 C C . GLU A 1 268 ? -16.078 37.641 -41.140 1.00 33.91 268 GLU A C 1
ATOM 2059 O O . GLU A 1 268 ? -15.511 38.150 -40.183 1.00 33.91 268 GLU A O 1
ATOM 2064 N N . GLY A 1 269 ? -15.610 38.027 -42.318 1.00 32.06 269 GLY A N 1
ATOM 2065 C CA . GLY A 1 269 ? -15.978 37.874 -43.717 1.00 32.06 269 GLY A CA 1
ATOM 2066 C C . GLY A 1 269 ? -15.290 39.060 -44.427 1.00 32.06 269 GLY A C 1
ATOM 2067 O O . GLY A 1 269 ? -15.127 40.106 -43.802 1.00 32.06 269 GLY A O 1
ATOM 2068 N N . ARG A 1 270 ? -14.926 38.906 -45.711 1.00 35.66 270 ARG A N 1
ATOM 2069 C CA . ARG A 1 270 ? -14.186 39.844 -46.605 1.00 35.66 270 ARG A CA 1
ATOM 2070 C C . ARG A 1 270 ? -12.657 39.678 -46.538 1.00 35.66 270 ARG A C 1
ATOM 2072 O O . ARG A 1 270 ? -12.046 39.926 -45.513 1.00 35.66 270 ARG A O 1
ATOM 2079 N N . GLY A 1 271 ? -11.957 39.184 -47.558 1.00 31.80 271 GLY A N 1
ATOM 2080 C CA . GLY A 1 271 ? -12.215 39.304 -48.993 1.00 31.80 271 GLY A CA 1
ATOM 2081 C C . GLY A 1 271 ? -11.788 40.692 -49.475 1.00 31.80 271 GLY A C 1
ATOM 2082 O O . GLY A 1 271 ? -12.386 41.668 -49.049 1.00 31.80 271 GLY A O 1
ATOM 2083 N N . GLU A 1 272 ? -10.799 40.710 -50.376 1.00 34.09 272 GLU A N 1
ATOM 2084 C CA . GLU A 1 272 ? -10.300 41.833 -51.196 1.00 34.09 272 GLU A CA 1
ATOM 2085 C C . GLU A 1 272 ? -9.074 42.618 -50.688 1.00 34.09 272 GLU A C 1
ATOM 2087 O O . GLU A 1 272 ? -9.043 43.148 -49.583 1.00 34.09 272 GLU A O 1
ATOM 2092 N N . GLY A 1 273 ? -8.073 42.737 -51.576 1.00 32.88 273 GLY A N 1
ATOM 2093 C CA . GLY A 1 273 ? -7.227 43.933 -51.640 1.00 32.88 273 GLY A CA 1
ATOM 2094 C C . GLY A 1 273 ? -5.721 43.786 -51.411 1.00 32.88 273 GLY A C 1
ATOM 2095 O O . GLY A 1 273 ? -5.176 44.423 -50.517 1.00 32.88 273 GLY A O 1
ATOM 2096 N N . ARG A 1 274 ? -5.006 43.039 -52.266 1.00 34.06 274 ARG A N 1
ATOM 2097 C CA . ARG A 1 274 ? -3.621 43.409 -52.625 1.00 34.06 274 ARG A CA 1
ATOM 2098 C C . ARG A 1 274 ? -3.698 44.615 -53.567 1.00 34.06 274 ARG A C 1
ATOM 2100 O O . ARG A 1 274 ? -4.390 44.508 -54.572 1.00 34.06 274 ARG A O 1
ATOM 2107 N N . GLY A 1 275 ? -2.926 45.671 -53.311 1.00 31.19 275 GLY A N 1
ATOM 2108 C CA . GLY A 1 275 ? -2.580 46.652 -54.346 1.00 31.19 275 GLY A CA 1
ATOM 2109 C C . GLY A 1 275 ? -2.485 48.104 -53.879 1.00 31.19 275 GLY A C 1
ATOM 2110 O O . GLY A 1 275 ? -3.481 48.701 -53.507 1.00 31.19 275 GLY A O 1
ATOM 2111 N N . GLU A 1 276 ? -1.274 48.651 -54.000 1.00 34.88 276 GLU A N 1
ATOM 2112 C CA . GLU A 1 276 ? -0.987 50.042 -54.387 1.00 34.88 276 GLU A CA 1
ATOM 2113 C C . GLU A 1 276 ? -1.331 51.183 -53.410 1.00 34.88 276 GLU A C 1
ATOM 2115 O O . GLU A 1 276 ? -2.407 51.768 -53.417 1.00 34.88 276 GLU A O 1
ATOM 2120 N N . GLY A 1 277 ? -0.313 51.613 -52.658 1.00 32.72 277 GLY A N 1
ATOM 2121 C CA . GLY A 1 277 ? -0.240 52.948 -52.063 1.00 32.72 277 GLY A CA 1
ATOM 2122 C C . GLY A 1 277 ? 0.883 53.749 -52.714 1.00 32.72 277 GLY A C 1
ATOM 2123 O O . GLY A 1 277 ? 2.012 53.741 -52.227 1.00 32.72 277 GLY A O 1
ATOM 2124 N N . ARG A 1 278 ? 0.565 54.392 -53.845 1.00 34.50 278 ARG A N 1
ATOM 2125 C CA . ARG A 1 278 ? 1.377 55.424 -54.507 1.00 34.50 278 ARG A CA 1
ATOM 2126 C C . ARG A 1 278 ? 1.671 56.585 -53.556 1.00 34.50 278 ARG A C 1
ATOM 2128 O O . ARG A 1 278 ? 0.888 56.891 -52.660 1.00 34.50 278 ARG A O 1
ATOM 2135 N N . GLY A 1 279 ? 2.808 57.226 -53.811 1.00 31.72 279 GLY A N 1
ATOM 2136 C CA . GLY A 1 279 ? 3.252 58.431 -53.138 1.00 31.72 279 GLY A CA 1
ATOM 2137 C C . GLY A 1 279 ? 2.429 59.675 -53.474 1.00 31.72 279 GLY A C 1
ATOM 2138 O O . GLY A 1 279 ? 1.391 59.616 -54.123 1.00 31.72 279 GLY A O 1
ATOM 2139 N N . GLU A 1 280 ? 3.000 60.796 -53.039 1.00 34.62 280 GLU A N 1
ATOM 2140 C CA . GLU A 1 280 ? 2.585 62.181 -53.276 1.00 34.62 280 GLU A CA 1
ATOM 2141 C C . GLU A 1 280 ? 1.500 62.718 -52.333 1.00 34.62 280 GLU A C 1
ATOM 2143 O O . GLU A 1 280 ? 0.295 62.652 -52.562 1.00 34.62 280 GLU A O 1
ATOM 2148 N N . ARG A 1 281 ? 1.969 63.401 -51.283 1.00 35.28 281 ARG A N 1
ATOM 2149 C CA . ARG A 1 281 ? 1.280 64.594 -50.795 1.00 35.28 281 ARG A CA 1
ATOM 2150 C C . ARG A 1 281 ? 2.287 65.736 -50.695 1.00 35.28 281 ARG A C 1
ATOM 2152 O O . ARG A 1 281 ? 3.021 65.880 -49.719 1.00 35.28 281 ARG A O 1
ATOM 2159 N N . SER A 1 282 ? 2.352 66.480 -51.794 1.00 37.88 282 SER A N 1
ATOM 2160 C CA . SER A 1 282 ? 3.136 67.691 -51.989 1.00 37.88 282 SER A CA 1
ATOM 2161 C C . SER A 1 282 ? 2.801 68.739 -50.932 1.00 37.88 282 SER A C 1
ATOM 2163 O O . SER A 1 282 ? 1.636 69.016 -50.643 1.00 37.88 282 SER A O 1
ATOM 2165 N N . ARG A 1 283 ? 3.859 69.317 -50.362 1.00 41.41 283 ARG A N 1
ATOM 2166 C CA . ARG A 1 283 ? 3.816 70.491 -49.493 1.00 41.41 283 ARG A CA 1
ATOM 2167 C C . ARG A 1 283 ? 3.425 71.718 -50.315 1.00 41.41 283 ARG A C 1
ATOM 2169 O O . ARG A 1 283 ? 3.892 71.898 -51.437 1.00 41.41 283 ARG A O 1
ATOM 2176 N N . GLN A 1 284 ? 2.571 72.540 -49.720 1.00 38.84 284 GLN A N 1
ATOM 2177 C CA . GLN A 1 284 ? 2.113 73.828 -50.228 1.00 38.84 284 GLN A CA 1
ATOM 2178 C C . GLN A 1 284 ? 3.281 74.795 -50.501 1.00 38.84 284 GLN A C 1
ATOM 2180 O O . GLN A 1 284 ? 4.226 74.897 -49.721 1.00 38.84 284 GLN A O 1
ATOM 2185 N N . ARG A 1 285 ? 3.150 75.537 -51.601 1.00 42.09 285 ARG A N 1
ATOM 2186 C CA . ARG A 1 285 ? 3.795 76.823 -51.927 1.00 42.09 285 ARG A CA 1
ATOM 2187 C C . ARG A 1 285 ? 2.652 77.756 -52.378 1.00 42.09 285 ARG A C 1
ATOM 2189 O O . ARG A 1 285 ? 1.670 77.211 -52.889 1.00 42.09 285 ARG A O 1
ATOM 2196 N N . PRO A 1 286 ? 2.710 79.089 -52.179 1.00 49.22 286 PRO A N 1
ATOM 2197 C CA . PRO A 1 286 ? 3.664 80.010 -52.844 1.00 49.22 286 PRO A CA 1
ATOM 2198 C C . PRO A 1 286 ? 4.276 81.067 -51.874 1.00 49.22 286 PRO A C 1
ATOM 2200 O O . PRO A 1 286 ? 3.774 81.227 -50.770 1.00 49.22 286 PRO A O 1
ATOM 2203 N N . GLN A 1 287 ? 5.500 81.603 -52.072 1.00 44.72 287 GLN A N 1
ATOM 2204 C CA . GLN A 1 287 ? 5.874 82.869 -52.777 1.00 44.72 287 GLN A CA 1
ATOM 2205 C C . GLN A 1 287 ? 4.887 84.027 -52.521 1.00 44.72 287 GLN A C 1
ATOM 2207 O O . GLN A 1 287 ? 3.694 83.800 -52.653 1.00 44.72 287 GLN A O 1
ATOM 2212 N N . SER A 1 288 ? 5.242 85.258 -52.139 1.00 45.12 288 SER A N 1
ATOM 2213 C CA . SER A 1 288 ? 6.385 86.191 -52.325 1.00 45.12 288 SER A CA 1
ATOM 2214 C C . SER A 1 288 ? 6.270 87.268 -51.206 1.00 45.12 288 SER A C 1
ATOM 2216 O O . SER A 1 288 ? 5.208 87.348 -50.598 1.00 45.12 288 SER A O 1
ATOM 2218 N N . GLU A 1 289 ? 7.273 88.032 -50.769 1.00 39.06 289 GLU A N 1
ATOM 2219 C CA . GLU A 1 289 ? 8.181 89.004 -51.419 1.00 39.06 289 GLU A CA 1
ATOM 2220 C C . GLU A 1 289 ? 9.493 89.129 -50.623 1.00 39.06 289 GLU A C 1
ATOM 2222 O O . GLU A 1 289 ? 9.473 88.855 -49.399 1.00 39.06 289 GLU A O 1
#

Solvent-accessible surface area (backbone atoms only — not comparable to full-atom values): 18550 Å² total; per-residue (Å²): 136,89,83,86,84,90,83,82,83,82,80,83,80,81,79,80,84,76,82,80,78,87,76,86,77,83,89,86,81,94,71,85,86,76,80,84,86,89,78,88,80,67,78,94,77,81,94,85,82,71,55,78,69,46,29,69,69,41,38,61,70,31,69,67,48,24,59,72,46,65,54,51,70,72,42,33,55,51,41,50,48,50,51,47,53,51,54,51,50,59,50,54,61,56,59,74,64,58,66,60,84,80,46,54,72,68,58,34,52,52,51,51,51,50,53,48,52,55,48,52,55,51,48,52,52,46,48,55,56,42,53,75,55,45,52,74,66,32,47,55,48,47,51,14,52,29,41,59,71,46,41,75,66,36,65,79,34,70,69,45,32,62,74,56,62,58,49,71,71,46,48,51,53,46,51,54,51,52,52,50,52,51,51,56,53,46,53,54,52,48,55,63,67,70,48,58,94,82,60,44,79,61,53,56,48,54,50,49,51,53,52,50,50,56,46,53,56,50,47,53,56,54,56,66,67,46,52,73,68,42,52,50,52,54,56,59,60,28,57,77,90,79,88,73,68,60,77,58,68,76,54,60,86,66,80,83,71,88,82,78,86,87,87,85,90,86,89,85,82,82,86,89,82,89,79,86,85,78,82,86,83,81,81,88,82,82,89,88,134

Foldseek 3Di:
DDDDDDDDDDDDDDDDDDDDDDDDDDDDDDDDDPDDDDDPDDDDDDDDDQDPCLPLLNQCCDPLLCVVLVPDDPLNVQSPVLSVVLVVCLVVLVVVLPPLVPDDPVVSVVSVVVSVVVNSVSVVVSVVSNVVSHDPSSVLLSQLSSLVVSDLVCCQPPVLCVQLVQDPVLNVQLVVLVVVLVVVLVVLVVVLVPDPPVCPPVVVVVSVVVNVVSVVVSSVSNCVSHDPVSVVSSVVSNPDDDDDPVVVVVCPDPPPDPPPDDDDDDDDDDDDDDDDDDDDDDDDDDDDD

Nearest PDB structures (foldseek):
  3q7l-assembly1_B  TM=2.967E-01  e=8.464E+00  Homo sapiens

Secondary structure (DSSP, 8-state):
-----------------PPPP--PPPP----------------S-----S-TTSSHHHHHTSHHHHHHTT--HHHHHHHHHHHHHHHHHHHHHHHTT--TTTS-HHHHHHHHHHHHHHHHHHHHHHHHHHHHTS-HHHHHHHHHHHHHHHGGGGGGSHHHHHHHT--HHHHHHHHHHHHHHHHHHHHHHHHHHHS-TT--HHHHHHHHHHHHHHHHHHHHHHHHHS-HHHHHHHHHHT-S-----HHHHTS----S-----SSS-S---------------PPP-----

Organism: NCBI:txid2527994

pLDDT: mean 71.06, std 23.82, range [26.8, 97.81]

Radius of gyration: 31.96 Å; Cα contacts (8 Å, |Δi|>4): 133; chains: 1; bounding box: 50×148×72 Å

Mean predicted aligned error: 17.13 Å